Protein 2O0A (pdb70)

GO terms:
  GO:0008017 microtubule binding (F, IDA)
  GO:0005816 spindle pole body (C, IDA)
  GO:0005871 kinesin complex (C, IDA)
  GO:0007064 mitotic sister chromatid cohesion (P, IGI)
  GO:0036503 ERAD pathway (P, IMP)
  GO:0007017 microtubule-based process (P, IMP)
  GO:0007020 microtubule nucleation (P, IMP)
  GO:0007064 mitotic sister chromatid cohesion (P, IMP)
  GO:0007017 microtubule-based process (P, IPI)
  GO:0005515 protein binding (F, IPI)
  GO:0008093 cytoskeletal anchor activity (F, IDA)
  GO:0005634 nucleus (C, EXP)

Foldseek 3Di:
DDPVLVVLQVVLLVLVVVCVVVVFAAEEEEEACVQADPQWDDDQPQQWTARNPVRDIFGHSGYHYCVVAPLLNCCVRPNVSVVVVCQVVLFAEEEEEEAAAWDLVNVLSVQCQQAAQPHPLLVFFFKKKWKKWFAPDDDIPGQQDPGHKDWDDDPQDIDIRHDMWTGNHGCVRGDPCNSPGCTKMWMWMWTPGPPPNDTRIYIYIYNHRPNNVVCCCCCPPNDVDDPPRSVVSVSNLVRGRYHYYYYYNHHVCVVVSSVVSVCSRPVRD

Organism: Saccharomyces cerevisiae (strain ATCC 204508 / S288c) (NCBI:txid559292)

CATH classification: 3.40.850.20

InterPro domains:
  IPR031852 Spindle pole body-associated protein Vik1/Cik1, microtubule binding domain [PF16796] (355-494)

B-factor: mean 22.53, std 7.66, range [10.14, 66.46]

Solvent-accessible surface area: 13376 Å² total

Secondary structure (P-SEA, 3-state):
ccaaaaaaaaaaaaaaaaaaaacccbbbbbccccccccccccccccbbbbcccccbbbbccbbbbcccccaaaaaacccaaaaaaaaaaccccbbbbbbccccaaaaaaaaaacccccccccccccccbbbbbbccccccccccccccbbbbbcccbbbbccccccccccccccccccccccbbbbbbbbbbbccccbbbbbbbbbbccaaaaaaaaaaccccccccaaaaaaaaaaccbbbbbbbbccccccaaaaaaaaaaaacccc

Sequence (269 aa):
ASTVEKELLRSRRLENSIIEQKGTMRCYAYVMEQNLPENLLFDYENGVITQGLSEHVYKFNRVIPHLKVSEDKFFTQEYSVYHDMCLNQKKNFNLISLSTTPHGSLRESLIKFLAEKDTIYQKQYVITLQFVFLSDDEFSQDMLLDYSIKLKFEKHSISLDSKLVIIENGLEDLPLNFSCDSGMGIIKVQFFPRDSPVPVDFYFIELNNLKSIEQFDKSIFKKSCETPIALVLKKLISDTKSFFLLNLNDSKNVNKLLTISEEVQTQLC

Radius of gyration: 18.08 Å; Cα contacts (8 Å, |Δi|>4): 499; chains: 1; bounding box: 41×44×48 Å

Nearest PDB structures (foldseek):
  2o0a-assembly1_A  TM=1.004E+00  e=8.625E-63  Saccharomyces cerevisiae
  4etp-assembly1_B  TM=9.780E-01  e=1.725E-47  Saccharomyces cerevisiae S288C
  4gkp-assembly2_B  TM=8.643E-01  e=4.783E-23  Nakaseomyces glabratus CBS 138
  4gkp-assembly1_A  TM=8.994E-01  e=3.139E-20  Nakaseomyces glabratus CBS 138
  4gkq-assembly2_B  TM=9.132E-01  e=7.448E-18  Nakaseomyces glabratus CBS 138

Structure (mmCIF, N/CA/C/O backbone):
data_2O0A
#
_entry.id   2O0A
#
_cell.length_a   46.524
_cell.length_b   70.129
_cell.length_c   79.861
_cell.angle_alpha   90.000
_cell.angle_beta   90.000
_cell.angle_gamma   90.000
#
_symmetry.space_group_name_H-M   'P 21 21 21'
#
loop_
_entity.id
_entity.type
_entity.pdbx_description
1 polymer 'S.cerevisiae chromosome XVI reading frame ORF YPL253c'
2 non-polymer 1,2-ETHANEDIOL
3 water water
#
loop_
_atom_site.group_PDB
_atom_site.id
_atom_site.type_symbol
_atom_site.label_atom_id
_atom_site.label_alt_id
_atom_site.label_comp_id
_atom_site.label_asym_id
_atom_site.label_entity_id
_atom_site.label_seq_id
_atom_site.pdbx_PDB_ins_code
_atom_site.Cartn_x
_atom_site.Cartn_y
_atom_site.Cartn_z
_atom_site.occupancy
_atom_site.B_iso_or_equiv
_atom_site.auth_seq_id
_atom_site.auth_comp_id
_atom_site.auth_asym_id
_atom_site.auth_atom_id
_atom_site.pdbx_PDB_model_num
ATOM 1 N N . ALA A 1 2 ? 42.586 10.477 5.954 1.00 25.16 351 ALA A N 1
ATOM 2 C CA . ALA A 1 2 ? 43.531 9.401 5.539 1.00 24.73 351 ALA A CA 1
ATOM 3 C C . ALA A 1 2 ? 43.283 8.947 4.101 1.00 24.32 351 ALA A C 1
ATOM 4 O O . ALA A 1 2 ? 42.154 8.987 3.607 1.00 24.37 351 ALA A O 1
ATOM 6 N N . SER A 1 3 ? 44.358 8.501 3.455 1.00 23.98 352 SER A N 1
ATOM 7 C CA . SER A 1 3 ? 44.299 7.984 2.099 1.00 23.38 352 SER A CA 1
ATOM 8 C C . SER A 1 3 ? 43.450 6.721 2.072 1.00 23.06 352 SER A C 1
ATOM 9 O O . SER A 1 3 ? 43.226 6.085 3.111 1.00 22.68 352 SER A O 1
ATOM 12 N N . THR A 1 4 ? 42.974 6.361 0.884 1.00 23.12 353 THR A N 1
ATOM 13 C CA . THR A 1 4 ? 42.170 5.163 0.706 1.00 23.35 353 THR A CA 1
ATOM 14 C C . THR A 1 4 ? 42.906 3.930 1.240 1.00 22.48 353 THR A C 1
ATOM 15 O O . THR A 1 4 ? 42.336 3.133 1.977 1.00 22.45 353 THR A O 1
ATOM 19 N N . VAL A 1 5 ? 44.173 3.788 0.865 1.00 21.97 354 VAL A N 1
ATOM 20 C CA . VAL A 1 5 ? 44.963 2.635 1.288 1.00 21.35 354 VAL A CA 1
ATOM 21 C C . VAL A 1 5 ? 45.132 2.565 2.810 1.00 21.29 354 VAL A C 1
ATOM 22 O O . VAL A 1 5 ? 45.020 1.480 3.391 1.00 20.94 354 VAL A O 1
ATOM 26 N N . GLU A 1 6 ? 45.370 3.717 3.443 1.00 21.64 355 GLU A N 1
ATOM 27 C CA . GLU A 1 6 ? 45.555 3.784 4.900 1.00 21.84 355 GLU A CA 1
ATOM 28 C C . GLU A 1 6 ? 44.263 3.454 5.631 1.00 22.64 355 GLU A C 1
ATOM 29 O O . GLU A 1 6 ? 44.304 2.771 6.651 1.00 22.20 355 GLU A O 1
ATOM 35 N N . LYS A 1 7 ? 43.129 3.919 5.097 1.00 23.41 356 LYS A N 1
ATOM 36 C CA . LYS A 1 7 ? 41.815 3.558 5.643 1.00 24.08 356 LYS A CA 1
ATOM 37 C C . LYS A 1 7 ? 41.589 2.058 5.552 1.00 23.70 356 LYS A C 1
ATOM 38 O O . LYS A 1 7 ? 41.151 1.424 6.524 1.00 23.65 356 LYS A O 1
ATOM 44 N N . GLU A 1 8 ? 41.903 1.488 4.389 1.00 22.83 357 GLU A N 1
ATOM 45 C CA . GLU A 1 8 ? 41.671 0.070 4.147 1.00 22.66 357 GLU A CA 1
ATOM 46 C C . GLU A 1 8 ? 42.595 -0.764 5.032 1.00 21.70 357 GLU A C 1
ATOM 47 O O . GLU A 1 8 ? 42.175 -1.795 5.565 1.00 22.04 357 GLU A O 1
ATOM 53 N N . LEU A 1 9 ? 43.826 -0.293 5.214 1.00 21.31 358 LEU A N 1
ATOM 54 C CA . LEU A 1 9 ? 44.812 -0.997 6.058 1.00 21.61 358 LEU A CA 1
ATOM 55 C C . LEU A 1 9 ? 44.322 -1.097 7.496 1.00 21.53 358 LEU A C 1
ATOM 56 O O . LEU A 1 9 ? 44.309 -2.189 8.083 1.00 21.93 358 LEU A O 1
ATOM 61 N N . LEU A 1 10 ? 43.888 0.038 8.042 1.00 21.53 359 LEU A N 1
ATOM 62 C CA . LEU A 1 10 ? 43.437 0.106 9.445 1.00 21.85 359 LEU A CA 1
ATOM 63 C C . LEU A 1 10 ? 42.237 -0.811 9.674 1.00 21.77 359 LEU A C 1
ATOM 64 O O . LEU A 1 10 ? 42.197 -1.576 10.649 1.00 21.67 359 LEU A O 1
ATOM 69 N N . ARG A 1 11 ? 41.277 -0.744 8.761 1.00 21.82 360 ARG A N 1
ATOM 70 C CA . ARG A 1 11 ? 40.091 -1.587 8.836 1.00 22.17 360 ARG A CA 1
ATOM 71 C C . ARG A 1 11 ? 40.467 -3.065 8.794 1.00 21.74 360 ARG A C 1
ATOM 72 O O . ARG A 1 11 ? 39.974 -3.862 9.612 1.00 22.27 360 ARG A O 1
ATOM 80 N N . SER A 1 12 ? 41.369 -3.407 7.868 1.00 20.73 361 SER A N 1
ATOM 81 C CA . SER A 1 12 ? 41.832 -4.780 7.704 1.00 20.09 361 SER A CA 1
ATOM 82 C C . SER A 1 12 ? 42.551 -5.291 8.945 1.00 19.11 361 SER A C 1
ATOM 83 O O . SER A 1 12 ? 42.283 -6.400 9.398 1.00 19.26 361 SER A O 1
ATOM 86 N N . ARG A 1 13 ? 43.449 -4.493 9.515 1.00 17.72 362 ARG A N 1
ATOM 87 C CA . ARG A 1 13 ? 44.193 -4.985 10.681 1.00 17.37 362 ARG A CA 1
ATOM 88 C C . ARG A 1 13 ? 43.300 -5.214 11.905 1.00 17.26 362 ARG A C 1
ATOM 89 O O . ARG A 1 13 ? 43.553 -6.117 12.710 1.00 16.91 362 ARG A O 1
ATOM 97 N N . ARG A 1 14 ? 42.253 -4.391 12.042 1.00 17.76 363 ARG A N 1
ATOM 98 C CA . ARG A 1 14 ? 41.263 -4.599 13.094 1.00 18.33 363 ARG A CA 1
ATOM 99 C C . ARG A 1 14 ? 40.503 -5.905 12.879 1.00 18.58 363 ARG A C 1
ATOM 100 O O . ARG A 1 14 ? 40.315 -6.680 13.823 1.00 18.48 363 ARG A O 1
ATOM 108 N N . LEU A 1 15 ? 40.086 -6.162 11.639 1.00 18.90 364 LEU A N 1
ATOM 109 C CA . LEU A 1 15 ? 39.370 -7.404 11.318 1.00 19.94 364 LEU A CA 1
ATOM 110 C C . LEU A 1 15 ? 40.269 -8.637 11.473 1.00 19.65 364 LEU A C 1
ATOM 111 O O . LEU A 1 15 ? 39.836 -9.680 11.980 1.00 19.87 364 LEU A O 1
ATOM 116 N N . GLU A 1 16 ? 41.533 -8.511 11.069 1.00 19.22 365 GLU A N 1
ATOM 117 C CA . GLU A 1 16 ? 42.474 -9.623 11.186 1.00 18.60 365 GLU A CA 1
ATOM 118 C C . GLU A 1 16 ? 42.672 -10.005 12.631 1.00 18.63 365 GLU A C 1
ATOM 119 O O . GLU A 1 16 ? 42.694 -11.186 12.980 1.00 19.23 365 GLU A O 1
ATOM 125 N N . ASN A 1 17 ? 42.837 -8.997 13.481 1.00 18.09 366 ASN A N 1
ATOM 126 C CA . ASN A 1 17 ? 43.029 -9.250 14.905 1.00 18.01 366 ASN A CA 1
ATOM 127 C C . ASN A 1 17 ? 41.818 -9.939 15.535 1.00 18.33 366 ASN A C 1
ATOM 128 O O . ASN A 1 17 ? 41.972 -10.807 16.394 1.00 18.17 366 ASN A O 1
ATOM 133 N N . SER A 1 18 ? 40.622 -9.558 15.089 1.00 18.76 367 SER A N 1
ATOM 134 C CA . SER A 1 18 ? 39.398 -10.157 15.610 1.00 19.60 367 SER A CA 1
ATOM 135 C C . SER A 1 18 ? 39.316 -11.631 15.218 1.00 19.35 367 SER A C 1
ATOM 136 O O . SER A 1 18 ? 38.942 -12.464 16.034 1.00 19.78 367 SER A O 1
ATOM 140 N N . ILE A 1 19 ? 39.699 -11.947 13.983 1.00 19.75 368 ILE A N 1
ATOM 141 C CA . ILE A 1 19 ? 39.674 -13.332 13.496 1.00 19.74 368 ILE A CA 1
ATOM 142 C C . ILE A 1 19 ? 40.654 -14.176 14.305 1.00 19.54 368 ILE A C 1
ATOM 143 O O . ILE A 1 19 ? 40.347 -15.283 14.706 1.00 19.86 368 ILE A O 1
ATOM 148 N N . ILE A 1 20 ? 41.829 -13.614 14.573 1.00 18.93 369 ILE A N 1
ATOM 149 C CA . ILE A 1 20 ? 42.847 -14.312 15.335 1.00 18.83 369 ILE A CA 1
ATOM 150 C C . ILE A 1 20 ? 42.312 -14.645 16.730 1.00 18.83 369 ILE A C 1
ATOM 151 O O . ILE A 1 20 ? 42.532 -15.746 17.254 1.00 19.76 369 ILE A O 1
ATOM 156 N N . GLU A 1 21 ? 41.632 -13.681 17.339 1.00 19.21 370 GLU A N 1
ATOM 157 C CA . GLU A 1 21 ? 41.035 -13.878 18.652 1.00 20.25 370 GLU A CA 1
ATOM 158 C C . GLU A 1 21 ? 39.997 -14.990 18.605 1.00 20.96 370 GLU A C 1
ATOM 159 O O . GLU A 1 21 ? 40.009 -15.896 19.449 1.00 21.33 370 GLU A O 1
ATOM 165 N N . GLN A 1 22 ? 39.133 -14.931 17.596 1.00 21.87 371 GLN A N 1
ATOM 166 C CA . GLN A 1 22 ? 38.049 -15.916 17.437 1.00 23.29 371 GLN A CA 1
ATOM 167 C C . GLN A 1 22 ? 38.566 -17.344 17.239 1.00 23.64 371 GLN A C 1
ATOM 168 O O . GLN A 1 22 ? 37.957 -18.308 17.735 1.00 24.45 371 GLN A O 1
ATOM 177 N N . LYS A 1 23 ? 39.677 -17.479 16.518 1.00 23.78 372 LYS A N 1
ATOM 178 C CA . LYS A 1 23 ? 40.237 -18.791 16.159 1.00 23.96 372 LYS A CA 1
ATOM 179 C C . LYS A 1 23 ? 41.297 -19.310 17.148 1.00 24.20 372 LYS A C 1
ATOM 180 O O . LYS A 1 23 ? 41.845 -20.408 16.952 1.00 24.12 372 LYS A O 1
ATOM 186 N N . GLY A 1 24 ? 41.569 -18.526 18.198 1.00 23.79 373 GLY A N 1
ATOM 187 C CA . GLY A 1 24 ? 42.530 -18.889 19.250 1.00 23.62 373 GLY A CA 1
ATOM 188 C C . GLY A 1 24 ? 43.909 -19.173 18.683 1.00 23.44 373 GLY A C 1
ATOM 189 O O . GLY A 1 24 ? 44.665 -19.988 19.228 1.00 23.97 373 GLY A O 1
ATOM 190 N N . THR A 1 25 ? 44.229 -18.470 17.597 1.00 23.52 374 THR A N 1
ATOM 191 C CA . THR A 1 25 ? 45.449 -18.675 16.830 1.00 23.69 374 THR A CA 1
ATOM 192 C C . THR A 1 25 ? 46.647 -18.051 17.546 1.00 22.29 374 THR A C 1
ATOM 193 O O . THR A 1 25 ? 46.526 -16.974 18.134 1.00 22.49 374 THR A O 1
ATOM 197 N N . MET A 1 26 ? 47.786 -18.734 17.486 1.00 20.87 375 MET A N 1
ATOM 198 C CA . MET A 1 26 ? 49.033 -18.187 18.019 1.00 19.66 375 MET A CA 1
ATOM 199 C C . MET A 1 26 ? 49.628 -17.238 16.978 1.00 19.10 375 MET A C 1
ATOM 200 O O . MET A 1 26 ? 49.927 -17.647 15.848 1.00 20.12 375 MET A O 1
ATOM 205 N N . ARG A 1 27 ? 49.791 -15.969 17.360 1.00 17.50 376 ARG A N 1
ATOM 206 C CA . ARG A 1 27 ? 50.254 -14.939 16.432 1.00 16.70 376 ARG A CA 1
ATOM 207 C C . ARG A 1 27 ? 51.696 -15.175 16.013 1.00 16.07 376 ARG A C 1
ATOM 208 O O . ARG A 1 27 ? 52.587 -15.336 16.853 1.00 16.28 376 ARG A O 1
ATOM 216 N N . CYS A 1 28 ? 51.909 -15.211 14.696 1.00 15.53 377 CYS A N 1
ATOM 217 C CA . CYS A 1 28 ? 53.241 -15.389 14.113 1.00 15.82 377 CYS A CA 1
ATOM 218 C C . CYS A 1 28 ? 53.307 -14.613 12.805 1.00 14.93 377 CYS A C 1
ATOM 219 O O . CYS A 1 28 ? 52.575 -14.888 11.846 1.00 15.68 377 CYS A O 1
ATOM 222 N N . TYR A 1 29 ? 54.156 -13.590 12.800 1.00 14.68 378 TYR A N 1
ATOM 223 C CA . TYR A 1 29 ? 54.272 -12.672 11.687 1.00 13.65 378 TYR A CA 1
ATOM 224 C C . TYR A 1 29 ? 55.664 -12.736 11.119 1.00 14.49 378 TYR A C 1
ATOM 225 O O . TYR A 1 29 ? 56.611 -12.878 11.876 1.00 14.11 378 TYR A O 1
ATOM 234 N N . ALA A 1 30 ? 55.787 -12.643 9.794 1.00 13.56 379 ALA A N 1
ATOM 235 C CA . ALA A 1 30 ? 57.102 -12.583 9.154 1.00 13.09 379 ALA A CA 1
ATOM 236 C C . ALA A 1 30 ? 57.361 -11.163 8.694 1.00 12.94 379 ALA A C 1
ATOM 237 O O . ALA A 1 30 ? 56.524 -10.566 8.012 1.00 15.09 379 ALA A O 1
ATOM 239 N N . TYR A 1 31 ? 58.509 -10.613 9.070 1.00 13.44 380 TYR A N 1
ATOM 240 C CA . TYR A 1 31 ? 58.896 -9.269 8.682 1.00 13.75 380 TYR A CA 1
ATOM 241 C C . TYR A 1 31 ? 60.135 -9.463 7.816 1.00 14.09 380 TYR A C 1
ATOM 242 O O . TYR A 1 31 ? 61.194 -9.838 8.316 1.00 14.14 380 TYR A O 1
ATOM 251 N N . VAL A 1 32 ? 60.000 -9.223 6.518 1.00 14.55 381 VAL A N 1
ATOM 252 C CA . VAL A 1 32 ? 60.958 -9.798 5.566 1.00 15.48 381 VAL A CA 1
ATOM 253 C C . VAL A 1 32 ? 61.694 -8.750 4.749 1.00 16.09 381 VAL A C 1
ATOM 254 O O . VAL A 1 32 ? 61.099 -7.738 4.360 1.00 17.23 381 VAL A O 1
ATOM 258 N N . MET A 1 33 ? 62.982 -8.993 4.494 1.00 16.56 382 MET A N 1
ATOM 259 C CA . MET A 1 33 ? 63.762 -8.173 3.569 1.00 17.75 382 MET A CA 1
ATOM 260 C C . MET A 1 33 ? 63.957 -8.961 2.267 1.00 17.76 382 MET A C 1
ATOM 261 O O . MET A 1 33 ? 64.971 -9.642 2.105 1.00 18.38 382 MET A O 1
ATOM 266 N N . GLU A 1 34 ? 62.949 -8.891 1.386 1.00 18.47 383 GLU A N 1
ATOM 267 C CA . GLU A 1 34 ? 62.869 -9.730 0.190 1.00 19.10 383 GLU A CA 1
ATOM 268 C C . GLU A 1 34 ? 64.140 -9.617 -0.659 1.00 19.50 383 GLU A C 1
ATOM 269 O O . GLU A 1 34 ? 64.623 -10.614 -1.206 1.00 20.05 383 GLU A O 1
ATOM 275 N N . GLN A 1 35 ? 64.685 -8.412 -0.751 1.00 20.07 384 GLN A N 1
ATOM 276 C CA . GLN A 1 35 ? 65.837 -8.167 -1.618 1.00 20.67 384 GLN A CA 1
ATOM 277 C C . GLN A 1 35 ? 67.098 -8.881 -1.128 1.00 21.27 384 GLN A C 1
ATOM 278 O O . GLN A 1 35 ? 68.038 -9.100 -1.903 1.00 21.02 384 GLN A O 1
ATOM 284 N N . ASN A 1 36 ? 67.116 -9.254 0.153 1.00 20.59 385 ASN A N 1
ATOM 285 C CA . ASN A 1 36 ? 68.252 -9.988 0.729 1.00 21.58 385 ASN A CA 1
ATOM 286 C C . ASN A 1 36 ? 67.967 -11.461 1.003 1.00 21.23 385 ASN A C 1
ATOM 287 O O . ASN A 1 36 ? 68.747 -12.145 1.676 1.00 22.68 385 ASN A O 1
ATOM 292 N N . LEU A 1 37 ? 66.858 -11.942 0.459 1.00 20.11 386 LEU A N 1
ATOM 293 C CA . LEU A 1 37 ? 66.457 -13.329 0.599 1.00 19.72 386 LEU A CA 1
ATOM 294 C C . LEU A 1 37 ? 66.572 -14.034 -0.755 1.00 20.73 386 LEU A C 1
ATOM 295 O O . LEU A 1 37 ? 66.695 -13.369 -1.791 1.00 20.27 386 LEU A O 1
ATOM 300 N N . PRO A 1 38 ? 66.582 -15.374 -0.755 1.00 20.84 387 PRO A N 1
ATOM 301 C CA . PRO A 1 38 ? 66.743 -16.088 -2.027 1.00 21.56 387 PRO A CA 1
ATOM 302 C C . PRO A 1 38 ? 65.671 -15.760 -3.063 1.00 22.12 387 PRO A C 1
ATOM 303 O O . PRO A 1 38 ? 64.506 -15.553 -2.722 1.00 21.83 387 PRO A O 1
ATOM 307 N N . GLU A 1 39 ? 66.086 -15.704 -4.329 1.00 22.98 388 GLU A N 1
ATOM 308 C CA . GLU A 1 39 ? 65.161 -15.351 -5.415 1.00 24.42 388 GLU A CA 1
ATOM 309 C C . GLU A 1 39 ? 64.074 -16.405 -5.635 1.00 25.06 388 GLU A C 1
ATOM 310 O O . GLU A 1 39 ? 63.001 -16.087 -6.158 1.00 25.79 388 GLU A O 1
ATOM 316 N N . ASN A 1 40 ? 64.340 -17.641 -5.219 1.00 25.72 389 ASN A N 1
ATOM 317 C CA . ASN A 1 40 ? 63.385 -18.736 -5.375 1.00 26.22 389 ASN A CA 1
ATOM 318 C C . ASN A 1 40 ? 62.371 -18.828 -4.236 1.00 26.20 389 ASN A C 1
ATOM 319 O O . ASN A 1 40 ? 61.474 -19.676 -4.267 1.00 26.84 389 ASN A O 1
ATOM 324 N N . LEU A 1 41 ? 62.529 -17.981 -3.218 1.00 25.68 390 LEU A N 1
ATOM 325 C CA . LEU A 1 41 ? 61.488 -17.829 -2.206 1.00 25.55 390 LEU A CA 1
ATOM 326 C C . LEU A 1 41 ? 60.371 -16.981 -2.797 1.00 25.22 390 LEU A C 1
ATOM 327 O O . LEU A 1 41 ? 60.636 -15.930 -3.386 1.00 26.21 390 LEU A O 1
ATOM 332 N N . LEU A 1 42 ? 59.136 -17.458 -2.673 1.00 24.20 391 LEU A N 1
ATOM 333 C CA . LEU A 1 42 ? 57.977 -16.752 -3.202 1.00 24.30 391 LEU A CA 1
ATOM 334 C C . LEU A 1 42 ? 57.203 -16.117 -2.066 1.00 23.28 391 LEU A C 1
ATOM 335 O O . LEU A 1 42 ? 56.947 -16.763 -1.048 1.00 23.40 391 LEU A O 1
ATOM 340 N N . PHE A 1 43 ? 56.855 -14.846 -2.233 1.00 22.66 392 PHE A N 1
ATOM 341 C CA . PHE A 1 43 ? 56.140 -14.105 -1.195 1.00 21.95 392 PHE A CA 1
ATOM 342 C C . PHE A 1 43 ? 54.757 -13.718 -1.643 1.00 21.86 392 PHE A C 1
ATOM 343 O O . PHE A 1 43 ? 54.596 -13.039 -2.656 1.00 22.34 392 PHE A O 1
ATOM 351 N N . ASP A 1 44 ? 53.770 -14.151 -0.870 1.00 20.81 393 ASP A N 1
ATOM 352 C CA . ASP A 1 44 ? 52.387 -13.745 -1.066 1.00 20.80 393 ASP A CA 1
ATOM 353 C C . ASP A 1 44 ? 51.992 -12.796 0.076 1.00 20.21 393 ASP A C 1
ATOM 354 O O . ASP A 1 44 ? 51.581 -13.231 1.153 1.00 19.89 393 ASP A O 1
ATOM 359 N N . TYR A 1 45 ? 52.100 -11.498 -0.192 1.00 19.89 394 TYR A N 1
ATOM 360 C CA . TYR A 1 45 ? 51.872 -10.479 0.834 1.00 20.30 394 TYR A CA 1
ATOM 361 C C . TYR A 1 45 ? 50.382 -10.274 1.129 1.00 20.64 394 TYR A C 1
ATOM 362 O O . TYR A 1 45 ? 50.020 -9.734 2.174 1.00 20.49 394 TYR A O 1
ATOM 371 N N . GLU A 1 46 ? 49.515 -10.693 0.205 1.00 21.56 395 GLU A N 1
ATOM 372 C CA . GLU A 1 46 ? 48.068 -10.608 0.431 1.00 21.89 395 GLU A CA 1
ATOM 373 C C . GLU A 1 46 ? 47.559 -11.725 1.340 1.00 21.80 395 GLU A C 1
ATOM 374 O O . GLU A 1 46 ? 46.701 -11.497 2.196 1.00 21.58 395 GLU A O 1
ATOM 380 N N . ASN A 1 47 ? 48.098 -12.931 1.169 1.00 21.24 396 ASN A N 1
ATOM 381 C CA . ASN A 1 47 ? 47.570 -14.098 1.875 1.00 21.13 396 ASN A CA 1
ATOM 382 C C . ASN A 1 47 ? 48.491 -14.611 2.972 1.00 20.77 396 ASN A C 1
ATOM 383 O O . ASN A 1 47 ? 48.161 -15.573 3.668 1.00 20.58 396 ASN A O 1
ATOM 388 N N . GLY A 1 48 ? 49.652 -13.961 3.108 1.00 20.39 397 GLY A N 1
ATOM 389 C CA . GLY A 1 48 ? 50.582 -14.244 4.197 1.00 20.33 397 GLY A CA 1
ATOM 390 C C . GLY A 1 48 ? 51.288 -15.570 4.018 1.00 19.99 397 GLY A C 1
ATOM 391 O O . GLY A 1 48 ? 51.348 -16.379 4.932 1.00 20.54 397 GLY A O 1
ATOM 392 N N . VAL A 1 49 ? 51.819 -15.790 2.827 1.00 20.15 398 VAL A N 1
ATOM 393 C CA . VAL A 1 49 ? 52.444 -17.069 2.513 1.00 20.43 398 VAL A CA 1
ATOM 394 C C . VAL A 1 49 ? 53.872 -16.850 2.017 1.00 20.43 398 VAL A C 1
ATOM 395 O O . VAL A 1 49 ? 54.112 -15.963 1.217 1.00 20.90 398 VAL A O 1
ATOM 399 N N . ILE A 1 50 ? 54.811 -17.656 2.511 1.00 20.98 399 ILE A N 1
ATOM 400 C CA . ILE A 1 50 ? 56.146 -17.756 1.925 1.00 21.35 399 ILE A CA 1
ATOM 401 C C . ILE A 1 50 ? 56.315 -19.205 1.473 1.00 21.88 399 ILE A C 1
ATOM 402 O O . ILE A 1 50 ? 56.163 -20.135 2.272 1.00 21.77 399 ILE A O 1
ATOM 407 N N . THR A 1 51 ? 56.603 -19.376 0.189 1.00 22.94 400 THR A N 1
ATOM 408 C CA . THR A 1 51 ? 56.758 -20.700 -0.403 1.00 23.92 400 THR A CA 1
ATOM 409 C C . THR A 1 51 ? 58.187 -20.916 -0.880 1.00 24.32 400 THR A C 1
ATOM 410 O O . THR A 1 51 ? 58.738 -20.071 -1.582 1.00 23.60 400 THR A O 1
ATOM 414 N N . GLN A 1 52 ? 58.778 -22.046 -0.486 1.00 25.78 401 GLN A N 1
ATOM 415 C CA . GLN A 1 52 ? 60.098 -22.441 -0.982 1.00 27.13 401 GLN A CA 1
ATOM 416 C C . GLN A 1 52 ? 59.941 -22.973 -2.405 1.00 27.67 401 GLN A C 1
ATOM 417 O O . GLN A 1 52 ? 59.226 -23.943 -2.633 1.00 28.29 401 GLN A O 1
ATOM 423 N N . GLY A 1 53 ? 60.597 -22.316 -3.359 1.00 28.59 402 GLY A N 1
ATOM 424 C CA . GLY A 1 53 ? 60.367 -22.564 -4.789 1.00 29.31 402 GLY A CA 1
ATOM 425 C C . GLY A 1 53 ? 60.759 -23.923 -5.341 1.00 29.72 402 GLY A C 1
ATOM 426 O O . GLY A 1 53 ? 60.207 -24.358 -6.358 0.70 29.78 402 GLY A O 1
ATOM 427 N N . LEU A 1 54 ? 61.708 -24.590 -4.688 1.00 30.02 403 LEU A N 1
ATOM 428 C CA . LEU A 1 54 ? 62.187 -25.888 -5.165 1.00 30.30 403 LEU A CA 1
ATOM 429 C C . LEU A 1 54 ? 61.611 -27.056 -4.364 1.00 30.65 403 LEU A C 1
ATOM 430 O O . LEU A 1 54 ? 61.235 -28.076 -4.941 0.70 30.70 403 LEU A O 1
ATOM 435 N N . SER A 1 55 ? 61.535 -26.904 -3.043 1.00 30.74 404 SER A N 1
ATOM 436 C CA . SER A 1 55 ? 60.896 -27.912 -2.191 1.00 30.89 404 SER A CA 1
ATOM 437 C C . SER A 1 55 ? 59.372 -27.848 -2.325 1.00 30.67 404 SER A C 1
ATOM 438 O O . SER A 1 55 ? 58.663 -28.815 -2.025 0.70 30.99 404 SER A O 1
ATOM 441 N N . GLU A 1 56 ? 58.880 -26.696 -2.777 1.00 30.61 405 GLU A N 1
ATOM 442 C CA . GLU A 1 56 ? 57.447 -26.406 -2.872 1.00 30.04 405 GLU A CA 1
ATOM 443 C C . GLU A 1 56 ? 56.739 -26.348 -1.501 1.00 29.85 405 GLU A C 1
ATOM 444 O O . GLU A 1 56 ? 55.506 -26.416 -1.430 1.00 30.37 405 GLU A O 1
ATOM 450 N N . HIS A 1 57 ? 57.510 -26.201 -0.418 1.00 28.75 406 HIS A N 1
ATOM 451 C CA . HIS A 1 57 ? 56.926 -26.148 0.930 1.00 27.94 406 HIS A CA 1
ATOM 452 C C . HIS A 1 57 ? 56.274 -24.796 1.213 1.00 26.57 406 HIS A C 1
ATOM 453 O O . HIS A 1 57 ? 56.887 -23.752 0.991 1.00 26.62 406 HIS A O 1
ATOM 460 N N . VAL A 1 58 ? 55.044 -24.843 1.720 1.00 25.27 407 VAL A N 1
ATOM 461 C CA . VAL A 1 58 ? 54.252 -23.651 2.050 1.00 24.69 407 VAL A CA 1
ATOM 462 C C . VAL A 1 58 ? 54.340 -23.288 3.537 1.00 24.00 407 VAL A C 1
ATOM 463 O O . VAL A 1 58 ? 54.018 -24.110 4.414 1.00 23.90 407 VAL A O 1
ATOM 467 N N . TYR A 1 59 ? 54.777 -22.052 3.803 1.00 22.64 408 TYR A N 1
ATOM 468 C CA . TYR A 1 59 ? 54.840 -21.507 5.159 1.00 22.05 408 TYR A CA 1
ATOM 469 C C . TYR A 1 59 ? 53.899 -20.316 5.278 1.00 21.59 408 TYR A C 1
ATOM 470 O O . TYR A 1 59 ? 54.085 -19.309 4.615 1.00 22.27 408 TYR A O 1
ATOM 479 N N . LYS A 1 60 ? 52.889 -20.463 6.125 1.00 21.09 409 LYS A N 1
ATOM 480 C CA . LYS A 1 60 ? 51.898 -19.410 6.336 1.00 20.96 409 LYS A CA 1
ATOM 481 C C . LYS A 1 60 ? 52.181 -18.624 7.616 1.00 19.99 409 LYS A C 1
ATOM 482 O O . LYS A 1 60 ? 52.798 -19.140 8.560 1.00 20.72 409 LYS A O 1
ATOM 488 N N . PHE A 1 61 ? 51.711 -17.378 7.619 1.00 18.61 410 PHE A N 1
ATOM 489 C CA . PHE A 1 61 ? 51.871 -16.467 8.746 1.00 18.09 410 PHE A CA 1
ATOM 490 C C . PHE A 1 61 ? 50.588 -15.668 8.853 1.00 17.60 410 PHE A C 1
ATOM 491 O O . PHE A 1 61 ? 49.824 -15.566 7.885 1.00 18.60 410 PHE A O 1
ATOM 499 N N . ASN A 1 62 ? 50.341 -15.067 10.014 1.00 17.58 411 ASN A N 1
ATOM 500 C CA . ASN A 1 62 ? 49.186 -14.187 10.096 1.00 17.39 411 ASN A CA 1
ATOM 501 C C . ASN A 1 62 ? 49.290 -13.064 9.063 1.00 17.00 411 ASN A C 1
ATOM 502 O O . ASN A 1 62 ? 48.291 -12.678 8.433 1.00 18.09 411 ASN A O 1
ATOM 507 N N . ARG A 1 63 ? 50.503 -12.558 8.868 1.00 16.54 412 ARG A N 1
ATOM 508 C CA . ARG A 1 63 ? 50.792 -11.605 7.807 1.00 15.93 412 ARG A CA 1
ATOM 509 C C . ARG A 1 63 ? 52.288 -11.657 7.510 1.00 15.66 412 ARG A C 1
ATOM 510 O O . ARG A 1 63 ? 53.096 -11.881 8.418 1.00 14.85 412 ARG A O 1
ATOM 518 N N . VAL A 1 64 ? 52.630 -11.473 6.237 1.00 15.04 413 VAL A N 1
ATOM 519 C CA . VAL A 1 64 ? 54.005 -11.309 5.755 1.00 15.64 413 VAL A CA 1
ATOM 520 C C . VAL A 1 64 ? 54.178 -9.841 5.403 1.00 16.05 413 VAL A C 1
ATOM 521 O O . VAL A 1 64 ? 53.460 -9.277 4.570 1.00 15.53 413 VAL A O 1
ATOM 525 N N . ILE A 1 65 ? 55.116 -9.204 6.088 1.00 15.62 414 ILE A N 1
ATOM 526 C CA . ILE A 1 65 ? 55.270 -7.766 6.047 1.00 15.75 414 ILE A CA 1
ATOM 527 C C . ILE A 1 65 ? 56.571 -7.394 5.355 1.00 17.07 414 ILE A C 1
ATOM 528 O O . ILE A 1 65 ? 57.636 -7.768 5.824 1.00 15.25 414 ILE A O 1
ATOM 533 N N . PRO A 1 66 ? 56.495 -6.632 4.252 1.00 17.86 415 PRO A N 1
ATOM 534 C CA . PRO A 1 66 ? 57.720 -6.260 3.544 1.00 18.74 415 PRO A CA 1
ATOM 535 C C . PRO A 1 66 ? 58.422 -5.044 4.151 1.00 19.14 415 PRO A C 1
ATOM 536 O O . PRO A 1 66 ? 57.869 -3.941 4.157 1.00 19.68 415 PRO A O 1
ATOM 540 N N . HIS A 1 67 ? 59.641 -5.252 4.636 1.00 20.43 416 HIS A N 1
ATOM 541 C CA . HIS A 1 67 ? 60.438 -4.187 5.234 1.00 22.17 416 HIS A CA 1
ATOM 542 C C . HIS A 1 67 ? 60.768 -3.021 4.277 1.00 22.85 416 HIS A C 1
ATOM 543 O O . HIS A 1 67 ? 60.909 -1.889 4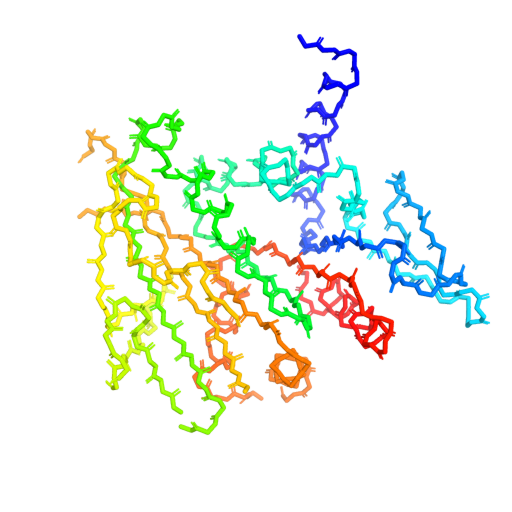.714 1.00 24.15 416 HIS A O 1
ATOM 550 N N . LEU A 1 68 ? 60.875 -3.279 2.974 1.00 24.27 417 LEU A N 1
ATOM 551 C CA . LEU A 1 68 ? 61.124 -2.170 2.049 1.00 24.43 417 LEU A CA 1
ATOM 552 C C . LEU A 1 68 ? 59.920 -1.242 1.951 1.00 23.99 417 LEU A C 1
ATOM 553 O O . LEU A 1 68 ? 60.055 -0.094 1.532 1.00 24.81 417 LEU A O 1
ATOM 558 N N . LYS A 1 69 ? 58.749 -1.741 2.355 1.00 23.42 418 LYS A N 1
ATOM 559 C CA . LYS A 1 69 ? 57.525 -0.945 2.369 1.00 22.74 418 LYS A CA 1
ATOM 560 C C . LYS A 1 69 ? 57.176 -0.433 3.774 1.00 21.31 418 LYS A C 1
ATOM 561 O O . LYS A 1 69 ? 56.604 0.645 3.919 1.00 21.70 418 LYS A O 1
ATOM 567 N N . VAL A 1 70 ? 57.514 -1.226 4.797 1.00 18.57 419 VAL A N 1
ATOM 568 C CA . VAL A 1 70 ? 57.118 -0.927 6.177 1.00 17.70 419 VAL A CA 1
ATOM 569 C C . VAL A 1 70 ? 58.368 -0.787 7.054 1.00 16.40 419 VAL A C 1
ATOM 570 O O . VAL A 1 70 ? 59.033 -1.775 7.369 1.00 16.61 419 VAL A O 1
ATOM 574 N N . SER A 1 71 ? 58.705 0.458 7.413 1.00 16.15 420 SER A N 1
ATOM 575 C CA . SER A 1 71 ? 59.821 0.756 8.320 1.00 16.03 420 SER A CA 1
ATOM 576 C C . SER A 1 71 ? 59.473 0.255 9.707 1.00 15.81 420 SER A C 1
ATOM 577 O O . SER A 1 71 ? 58.304 -0.016 9.973 1.00 15.98 420 SER A O 1
ATOM 580 N N . GLU A 1 72 ? 60.467 0.195 10.585 1.00 16.36 421 GLU A N 1
ATOM 581 C CA . GLU A 1 72 ? 60.203 -0.285 11.953 1.00 16.43 421 GLU A CA 1
ATOM 582 C C . GLU A 1 72 ? 59.194 0.580 12.706 1.00 15.44 421 GLU A C 1
ATOM 583 O O . GLU A 1 72 ? 58.318 0.060 13.371 1.00 15.24 421 GLU A O 1
ATOM 589 N N . ASP A 1 73 ? 59.254 1.896 12.526 1.00 15.17 422 ASP A N 1
ATOM 590 C CA . ASP A 1 73 ? 58.233 2.771 13.118 1.00 15.10 422 ASP A CA 1
ATOM 591 C C . ASP A 1 73 ? 56.821 2.455 12.602 1.00 14.77 422 ASP A C 1
ATOM 592 O O . ASP A 1 73 ? 55.850 2.450 13.382 1.00 15.15 422 ASP A O 1
ATOM 597 N N . LYS A 1 74 ? 56.689 2.229 11.289 1.00 15.11 423 LYS A N 1
ATOM 598 C CA . LYS A 1 74 ? 55.396 1.866 10.693 1.00 14.57 423 LYS A CA 1
ATOM 599 C C . LYS A 1 74 ? 54.938 0.466 11.109 1.00 14.33 423 LYS A C 1
ATOM 600 O O . LYS A 1 74 ? 53.737 0.209 11.285 1.00 13.61 423 LYS A O 1
ATOM 606 N N . PHE A 1 75 ? 55.897 -0.439 11.301 1.00 12.99 424 PHE A N 1
ATOM 607 C CA . PHE A 1 75 ? 55.546 -1.762 11.837 1.00 12.99 424 PHE A CA 1
ATOM 608 C C . PHE A 1 75 ? 54.740 -1.590 13.125 1.00 12.73 424 PHE A C 1
ATOM 609 O O . PHE A 1 75 ? 53.693 -2.194 13.297 1.00 12.35 424 PHE A O 1
ATOM 617 N N . PHE A 1 76 ? 55.236 -0.766 14.030 1.00 13.10 425 PHE A N 1
ATOM 618 C CA . PHE A 1 76 ? 54.541 -0.623 15.294 1.00 13.01 425 PHE A CA 1
ATOM 619 C C . PHE A 1 76 ? 53.202 0.082 15.170 1.00 13.87 425 PHE A C 1
ATOM 620 O O . PHE A 1 76 ? 52.207 -0.399 15.711 1.00 13.60 425 PHE A O 1
ATOM 628 N N . THR A 1 77 ? 53.160 1.188 14.434 1.00 14.44 426 THR A N 1
ATOM 629 C CA . THR A 1 77 ? 51.899 1.945 14.315 1.00 16.48 426 THR A CA 1
ATOM 630 C C . THR A 1 77 ? 50.824 1.250 13.471 1.00 16.94 426 THR A C 1
ATOM 631 O O . THR A 1 77 ? 49.627 1.361 13.763 1.00 18.17 426 THR A O 1
ATOM 635 N N . GLN A 1 78 ? 51.249 0.541 12.428 1.00 16.63 427 GLN A N 1
ATOM 636 C CA . GLN A 1 78 ? 50.334 -0.059 11.452 1.00 17.33 427 GLN A CA 1
ATOM 637 C C . GLN A 1 78 ? 50.055 -1.534 11.719 1.00 16.56 427 GLN A C 1
ATOM 638 O O . GLN A 1 78 ? 48.916 -1.995 11.616 1.00 17.19 427 GLN A O 1
ATOM 644 N N . GLU A 1 79 ? 51.102 -2.282 12.028 1.00 14.78 428 GLU A N 1
ATOM 645 C CA . GLU A 1 79 ? 50.986 -3.734 12.038 1.00 14.34 428 GLU A CA 1
ATOM 646 C C . GLU A 1 79 ? 50.802 -4.310 13.428 1.00 13.93 428 GLU A C 1
ATOM 647 O O . GLU A 1 79 ? 50.152 -5.343 13.579 1.00 14.81 428 GLU A O 1
ATOM 653 N N . TYR A 1 80 ? 51.371 -3.635 14.434 1.00 12.80 429 TYR A N 1
ATOM 654 C CA . TYR A 1 80 ? 51.397 -4.161 15.801 1.00 12.77 429 TYR A CA 1
ATOM 655 C C . TYR A 1 80 ? 50.374 -3.497 16.732 1.00 12.42 429 TYR A C 1
ATOM 656 O O . TYR A 1 80 ? 49.929 -4.123 17.703 1.00 13.56 429 TYR A O 1
ATOM 665 N N . SER A 1 81 ? 49.991 -2.267 16.417 1.00 13.15 430 SER A N 1
ATOM 666 C CA . SER A 1 81 ? 49.219 -1.449 17.361 1.00 13.84 430 SER A CA 1
ATOM 667 C C . SER A 1 81 ? 47.835 -2.003 17.718 1.00 13.96 430 SER A C 1
ATOM 668 O O . SER A 1 81 ? 47.373 -1.816 18.838 1.00 14.52 430 SER A O 1
ATOM 671 N N . VAL A 1 82 ? 47.162 -2.683 16.794 1.00 13.98 431 VAL A N 1
ATOM 672 C CA . VAL A 1 82 ? 45.854 -3.263 17.129 1.00 14.19 431 VAL A CA 1
ATOM 673 C C . VAL A 1 82 ? 45.955 -4.325 18.246 1.00 14.22 431 VAL A C 1
ATOM 674 O O . VAL A 1 82 ? 45.178 -4.318 19.215 1.00 14.25 431 VAL A O 1
ATOM 678 N N . TYR A 1 83 ? 46.930 -5.223 18.119 1.00 12.88 432 TYR A N 1
ATOM 679 C CA . TYR A 1 83 ? 47.221 -6.200 19.163 1.00 12.71 432 TYR A CA 1
ATOM 680 C C . TYR A 1 83 ? 47.600 -5.516 20.486 1.00 11.97 432 TYR A C 1
ATOM 681 O O . TYR A 1 83 ? 47.079 -5.855 21.556 1.00 13.62 432 TYR A O 1
ATOM 690 N N . HIS A 1 84 ? 48.534 -4.569 20.408 1.00 12.31 433 HIS A N 1
ATOM 691 C CA . HIS A 1 84 ? 48.992 -3.850 21.582 1.00 12.21 433 HIS A CA 1
ATOM 692 C C . HIS A 1 84 ? 47.841 -3.157 22.299 1.00 12.80 433 HIS A C 1
ATOM 693 O O . HIS A 1 84 ? 47.690 -3.310 23.507 1.00 13.90 433 HIS A O 1
ATOM 700 N N . ASP A 1 85 ? 47.027 -2.438 21.539 1.00 14.06 434 ASP A N 1
ATOM 701 C CA . ASP A 1 85 ? 45.909 -1.690 22.112 1.00 14.21 434 ASP A CA 1
ATOM 702 C C . ASP A 1 85 ? 44.913 -2.637 22.760 1.00 15.05 434 ASP A C 1
ATOM 703 O O . ASP A 1 85 ? 44.423 -2.365 23.855 1.00 16.01 434 ASP A O 1
ATOM 708 N N . MET A 1 86 ? 44.659 -3.772 22.111 1.00 15.13 435 MET A N 1
ATOM 709 C CA . MET A 1 86 ? 43.733 -4.760 22.652 1.00 15.71 435 MET A CA 1
ATOM 710 C C . MET A 1 86 ? 44.224 -5.287 23.992 1.00 15.62 435 MET A C 1
ATOM 711 O O . MET A 1 86 ? 43.468 -5.324 24.967 1.00 15.87 435 MET A O 1
ATOM 716 N N . CYS A 1 87 ? 45.494 -5.683 24.057 1.00 14.74 436 CYS A N 1
ATOM 717 C CA . CYS A 1 87 ? 46.035 -6.237 25.308 1.00 15.13 436 CYS A CA 1
ATOM 718 C C . CYS A 1 87 ? 45.961 -5.219 26.437 1.00 15.85 436 CYS A C 1
ATOM 719 O O . CYS A 1 87 ? 45.552 -5.560 27.551 1.00 16.65 436 CYS A O 1
ATOM 722 N N . LEU A 1 88 ? 46.302 -3.960 26.151 1.00 16.15 437 LEU A N 1
ATOM 723 C CA . LEU A 1 88 ? 46.169 -2.910 27.174 1.00 17.71 437 LEU A CA 1
ATOM 724 C C . LEU A 1 88 ? 44.712 -2.702 27.586 1.00 18.69 437 LEU A C 1
ATOM 725 O O . LEU A 1 88 ? 44.409 -2.644 28.792 1.00 19.83 437 LEU A O 1
ATOM 730 N N . ASN A 1 89 ? 43.821 -2.584 26.599 1.00 19.50 438 ASN A N 1
ATOM 731 C CA . ASN A 1 89 ? 42.395 -2.375 26.879 1.00 20.79 438 ASN A CA 1
ATOM 732 C C . ASN A 1 89 ? 41.824 -3.486 27.755 1.00 21.22 438 ASN A C 1
ATOM 733 O O . ASN A 1 89 ? 41.046 -3.229 28.683 1.00 22.54 438 ASN A O 1
ATOM 738 N N . GLN A 1 90 ? 42.207 -4.719 27.452 1.00 20.52 439 GLN A N 1
ATOM 739 C CA . GLN A 1 90 ? 41.718 -5.896 28.167 1.00 20.43 439 GLN A CA 1
ATOM 740 C C . GLN A 1 90 ? 42.486 -6.173 29.455 1.00 19.95 439 GLN A C 1
ATOM 741 O O . GLN A 1 90 ? 42.162 -7.112 30.195 1.00 21.15 439 GLN A O 1
ATOM 747 N N . LYS A 1 91 ? 43.519 -5.371 29.712 1.00 19.26 440 LYS A N 1
ATOM 748 C CA . LYS A 1 91 ? 44.393 -5.556 30.878 1.00 19.60 440 LYS A CA 1
ATOM 749 C C . LYS A 1 91 ? 45.011 -6.960 30.923 1.00 18.81 440 LYS A C 1
ATOM 750 O O . LYS A 1 91 ? 45.066 -7.604 31.971 1.00 20.20 440 LYS A O 1
ATOM 756 N N . LYS A 1 92 ? 45.469 -7.430 29.764 1.00 18.18 441 LYS A N 1
ATOM 757 C CA . LYS A 1 92 ? 46.070 -8.749 29.635 1.00 16.99 441 LYS A CA 1
ATOM 758 C C . LYS A 1 92 ? 47.562 -8.570 29.488 1.00 15.99 441 LYS A C 1
ATOM 759 O O . LYS A 1 92 ? 48.008 -7.885 28.559 1.00 15.48 441 LYS A O 1
ATOM 765 N N . ASN A 1 93 ? 48.321 -9.155 30.408 1.00 15.02 442 ASN A N 1
ATOM 766 C CA . ASN A 1 93 ? 49.785 -9.192 30.278 1.00 13.93 442 ASN A CA 1
ATOM 767 C C . ASN A 1 93 ? 50.144 -9.857 28.966 1.00 14.59 442 ASN A C 1
ATOM 768 O O . ASN A 1 93 ? 49.488 -10.833 28.549 1.00 14.43 442 ASN A O 1
ATOM 773 N N . PHE A 1 94 ? 51.152 -9.317 28.288 1.00 13.03 443 PHE A N 1
ATOM 774 C CA . PHE A 1 94 ? 51.379 -9.709 26.910 1.00 12.72 443 PHE A CA 1
ATOM 775 C C . PHE A 1 94 ? 52.827 -9.586 26.497 1.00 12.75 443 PHE A C 1
ATOM 776 O O . PHE A 1 94 ? 53.652 -9.078 27.232 1.00 12.69 443 PHE A O 1
ATOM 784 N N . ASN A 1 95 ? 53.126 -10.061 25.297 1.00 12.83 444 ASN A N 1
ATOM 785 C CA . ASN A 1 95 ? 54.516 -10.069 24.860 1.00 11.91 444 ASN A CA 1
ATOM 786 C C . ASN A 1 95 ? 54.687 -9.841 23.379 1.00 11.38 444 ASN A C 1
ATOM 787 O O . ASN A 1 95 ? 53.729 -9.905 22.594 1.00 11.17 444 ASN A O 1
ATOM 792 N N . LEU A 1 96 ? 55.935 -9.531 23.024 1.00 11.01 445 LEU A N 1
ATOM 793 C CA . LEU A 1 96 ? 56.401 -9.537 21.650 1.00 11.23 445 LEU A CA 1
ATOM 794 C C . LEU A 1 96 ? 57.701 -10.319 21.668 1.00 10.99 445 LEU A C 1
ATOM 795 O O . LEU A 1 96 ? 58.664 -9.920 22.318 1.00 11.24 445 LEU A O 1
ATOM 800 N N . ILE A 1 97 ? 57.706 -11.467 20.994 1.00 11.67 446 ILE A N 1
ATOM 801 C CA . ILE A 1 97 ? 58.883 -12.336 20.958 1.00 11.58 446 ILE A CA 1
ATOM 802 C C . ILE A 1 97 ? 59.479 -12.233 19.559 1.00 11.77 446 ILE A C 1
ATOM 803 O O . ILE A 1 97 ? 58.877 -12.711 18.595 1.00 11.66 446 ILE A O 1
ATOM 808 N N . SER A 1 98 ? 60.639 -11.570 19.469 1.00 11.69 447 SER A N 1
ATOM 809 C CA . SER A 1 98 ? 61.248 -11.233 18.193 1.00 12.08 447 SER A CA 1
ATOM 810 C C . SER A 1 98 ? 62.470 -12.118 17.928 1.00 12.83 447 SER A C 1
ATOM 811 O O . SER A 1 98 ? 63.395 -12.143 18.740 1.00 12.66 447 SER A O 1
ATOM 814 N N . LEU A 1 99 ? 62.432 -12.841 16.806 1.00 12.92 448 LEU A N 1
ATOM 815 C CA . LEU A 1 99 ? 63.541 -13.696 16.362 1.00 13.72 448 LEU A CA 1
ATOM 816 C C . LEU A 1 99 ? 64.258 -13.024 15.210 1.00 14.62 448 LEU A C 1
ATOM 817 O O . LEU A 1 99 ? 63.635 -12.611 14.217 1.00 13.61 448 LEU A O 1
ATOM 822 N N . SER A 1 100 ? 65.572 -12.918 15.345 1.00 15.01 449 SER A N 1
ATOM 823 C CA . SER A 1 100 ? 66.418 -12.240 14.356 1.00 16.96 449 SER A CA 1
ATOM 824 C C . SER A 1 100 ? 67.707 -13.019 14.264 1.00 17.88 449 SER A C 1
ATOM 825 O O . SER A 1 100 ? 68.073 -13.701 15.210 1.00 17.58 449 SER A O 1
ATOM 828 N N . THR A 1 101 ? 68.405 -12.922 13.134 1.00 18.95 450 THR A N 1
ATOM 829 C CA . THR A 1 101 ? 69.720 -13.574 13.035 1.00 20.01 450 THR A CA 1
ATOM 830 C C . THR A 1 101 ? 70.857 -12.561 12.862 1.00 20.73 450 THR A C 1
ATOM 831 O O . THR A 1 101 ? 72.034 -12.940 12.710 1.00 21.13 450 THR A O 1
ATOM 835 N N . THR A 1 102 ? 70.500 -11.280 12.875 1.00 21.11 451 THR A N 1
ATOM 836 C CA . THR A 1 102 ? 71.452 -10.178 12.799 1.00 21.77 451 THR A CA 1
ATOM 837 C C . THR A 1 102 ? 71.085 -9.147 13.863 1.00 22.03 451 THR A C 1
ATOM 838 O O . THR A 1 102 ? 69.957 -9.164 14.369 1.00 20.99 451 THR A O 1
ATOM 842 N N . PRO A 1 103 ? 72.035 -8.267 14.227 0.70 21.85 452 PRO A N 1
ATOM 843 C CA . PRO A 1 103 ? 71.739 -7.197 15.180 1.00 21.94 452 PRO A CA 1
ATOM 844 C C . PRO A 1 103 ? 70.486 -6.426 14.787 1.00 20.87 452 PRO A C 1
ATOM 845 O O . PRO A 1 103 ? 70.346 -5.999 13.628 1.00 21.27 452 PRO A O 1
ATOM 849 N N . HIS A 1 104 ? 69.567 -6.268 15.743 1.00 19.63 453 HIS A N 1
ATOM 850 C CA . HIS A 1 104 ? 68.315 -5.569 15.487 1.00 18.07 453 HIS A CA 1
ATOM 851 C C . HIS A 1 104 ? 67.971 -4.493 16.531 1.00 16.70 453 HIS A C 1
ATOM 852 O O . HIS A 1 104 ? 66.808 -4.371 16.996 1.00 16.39 453 HIS A O 1
ATOM 864 N N . GLY A 1 105 ? 68.957 -3.674 16.890 1.00 16.28 454 GLY A N 1
ATOM 865 C CA . GLY A 1 105 ? 68.712 -2.564 17.817 1.00 16.11 454 GLY A CA 1
ATOM 866 C C . GLY A 1 105 ? 67.681 -1.556 17.343 1.00 15.98 454 GLY A C 1
ATOM 867 O O . GLY A 1 105 ? 66.978 -0.945 18.159 1.00 16.18 454 GLY A O 1
ATOM 868 N N . SER A 1 106 ? 67.572 -1.364 16.029 1.00 16.81 455 SER A N 1
ATOM 869 C CA . SER A 1 106 ? 66.623 -0.396 15.496 1.00 16.88 455 SER A CA 1
ATOM 870 C C . SER A 1 106 ? 65.174 -0.766 15.837 1.00 15.87 455 SER A C 1
ATOM 871 O O . SER A 1 106 ? 64.329 0.115 16.046 1.00 15.32 455 SER A O 1
ATOM 874 N N . LEU A 1 107 ? 64.887 -2.068 15.893 1.00 14.11 456 LEU A N 1
ATOM 875 C CA . LEU A 1 107 ? 63.538 -2.529 16.248 1.00 13.16 456 LEU A CA 1
ATOM 876 C C . LEU A 1 107 ? 63.225 -2.188 17.699 1.00 12.51 456 LEU A C 1
ATOM 877 O O . LEU A 1 107 ? 62.121 -1.715 18.025 1.00 11.23 456 LEU A O 1
ATOM 882 N N . ARG A 1 108 ? 64.209 -2.421 18.564 1.00 11.75 457 ARG A N 1
ATOM 883 C CA . ARG A 1 108 ? 64.117 -2.078 19.973 1.00 12.42 457 ARG A CA 1
ATOM 884 C C . ARG A 1 108 ? 63.864 -0.578 20.178 1.00 13.13 457 ARG A C 1
ATOM 885 O O . ARG A 1 108 ? 62.964 -0.187 20.923 1.00 12.45 457 ARG A O 1
ATOM 893 N N . GLU A 1 109 ? 64.642 0.240 19.466 1.00 13.49 458 GLU A N 1
ATOM 894 C CA . GLU A 1 109 ? 64.515 1.692 19.474 1.00 15.13 458 GLU A CA 1
ATOM 895 C C . GLU A 1 109 ? 63.100 2.107 19.058 1.00 13.75 458 GLU A C 1
ATOM 896 O O . GLU A 1 109 ? 62.436 2.893 19.737 1.00 13.99 458 GLU A O 1
ATOM 902 N N . SER A 1 110 ? 62.641 1.543 17.944 1.00 13.25 459 SER A N 1
ATOM 903 C CA . SER A 1 110 ? 61.319 1.855 17.411 1.00 13.23 459 SER A CA 1
ATOM 904 C C . SER A 1 110 ? 60.207 1.456 18.367 1.00 12.49 459 SER A C 1
ATOM 905 O O . SER A 1 110 ? 59.217 2.175 18.504 1.00 11.71 459 SER A O 1
ATOM 908 N N . LEU A 1 111 ? 60.396 0.323 19.038 1.00 12.05 460 LEU A N 1
ATOM 909 C CA . LEU A 1 111 ? 59.409 -0.149 19.995 1.00 12.05 460 LEU A CA 1
ATOM 910 C C . LEU A 1 111 ? 59.246 0.872 21.110 1.00 11.00 460 LEU A C 1
ATOM 911 O O . LEU A 1 111 ? 58.135 1.268 21.443 1.00 11.28 460 LEU A O 1
ATOM 916 N N . ILE A 1 112 ? 60.360 1.298 21.690 1.00 11.95 461 ILE A N 1
ATOM 917 C CA . ILE A 1 112 ? 60.310 2.215 22.828 1.00 13.79 461 ILE A CA 1
ATOM 918 C C . ILE A 1 112 ? 59.684 3.552 22.440 1.00 13.86 461 ILE A C 1
ATOM 919 O O . ILE A 1 112 ? 58.883 4.107 23.184 1.00 14.64 461 ILE A O 1
ATOM 924 N N . LYS A 1 113 ? 60.006 4.027 21.245 1.00 13.78 462 LYS A N 1
ATOM 925 C CA . LYS A 1 113 ? 59.436 5.280 20.757 1.00 14.81 462 LYS A CA 1
ATOM 926 C C . LYS A 1 113 ? 57.916 5.166 20.583 1.00 14.01 462 LYS A C 1
ATOM 927 O O . LYS A 1 113 ? 57.166 6.078 20.954 1.00 14.69 462 LYS A O 1
ATOM 933 N N . PHE A 1 114 ? 57.468 4.046 20.018 1.00 12.47 463 PHE A N 1
ATOM 934 C CA . PHE A 1 114 ? 56.047 3.764 19.843 1.00 12.15 463 PHE A CA 1
ATOM 935 C C . PHE A 1 114 ? 55.295 3.777 21.184 1.00 12.04 463 PHE A C 1
ATOM 936 O O . PHE A 1 114 ? 54.165 4.281 21.290 1.00 13.35 463 PHE A O 1
ATOM 944 N N . LEU A 1 115 ? 55.920 3.198 22.205 1.00 13.25 464 LEU A N 1
ATOM 945 C CA . LEU A 1 115 ? 55.291 3.104 23.517 1.00 14.25 464 LEU A CA 1
ATOM 946 C C . LEU A 1 115 ? 55.355 4.406 24.277 1.00 14.82 464 LEU A C 1
ATOM 947 O O . LEU A 1 115 ? 54.359 4.819 24.868 1.00 16.27 464 LEU A O 1
ATOM 952 N N . ALA A 1 116 ? 56.510 5.044 24.268 1.00 14.48 465 ALA A N 1
ATOM 953 C CA . ALA A 1 116 ? 56.831 5.928 25.380 1.00 15.88 465 ALA A CA 1
ATOM 954 C C . ALA A 1 116 ? 57.417 7.287 25.057 1.00 16.66 465 ALA A C 1
ATOM 955 O O . ALA A 1 116 ? 57.830 7.996 25.973 1.00 17.53 465 ALA A O 1
ATOM 957 N N . GLU A 1 117 ? 57.444 7.685 23.789 1.00 16.80 466 GLU A N 1
ATOM 958 C CA . GLU A 1 117 ? 57.697 9.102 23.482 1.00 17.99 466 GLU A CA 1
ATOM 959 C C . GLU A 1 117 ? 56.673 9.972 24.224 1.00 18.13 466 GLU A C 1
ATOM 960 O O . GLU A 1 117 ? 55.545 9.542 24.460 1.00 17.50 466 GLU A O 1
ATOM 966 N N . LYS A 1 118 ? 57.086 11.196 24.576 1.00 18.83 467 LYS A N 1
ATOM 967 C CA . LYS A 1 118 ? 56.259 12.151 25.335 1.00 19.88 467 LYS A CA 1
ATOM 968 C C . LYS A 1 118 ? 54.867 12.373 24.735 1.00 19.68 467 LYS A C 1
ATOM 969 O O . LYS A 1 118 ? 53.932 12.694 25.471 1.00 20.61 467 LYS A O 1
ATOM 975 N N . ASP A 1 119 ? 54.735 12.162 23.420 1.00 19.02 468 ASP A N 1
ATOM 976 C CA . ASP A 1 119 ? 53.491 12.454 22.704 1.00 19.02 468 ASP A CA 1
ATOM 977 C C . ASP A 1 119 ? 52.624 11.227 22.362 1.00 18.23 468 ASP A C 1
ATOM 978 O O . ASP A 1 119 ? 51.672 11.318 21.580 1.00 19.18 468 ASP A O 1
ATOM 983 N N . THR A 1 120 ? 52.917 10.080 22.960 1.00 16.65 469 THR A N 1
ATOM 984 C CA . THR A 1 120 ? 52.088 8.914 22.667 1.00 15.92 469 THR A CA 1
ATOM 985 C C . THR A 1 120 ? 50.838 8.898 23.519 1.00 16.05 469 THR A C 1
ATOM 986 O O . THR A 1 120 ? 50.795 9.478 24.620 1.00 15.77 469 THR A O 1
ATOM 990 N N . ILE A 1 121 ? 49.819 8.226 23.005 1.00 16.43 470 ILE A N 1
ATOM 991 C CA . ILE A 1 121 ? 48.600 8.053 23.744 1.00 17.17 470 ILE A CA 1
ATOM 992 C C . ILE A 1 121 ? 48.870 7.247 25.014 1.00 16.77 470 ILE A C 1
ATOM 993 O O . ILE A 1 121 ? 48.195 7.420 26.025 1.00 17.49 470 ILE A O 1
ATOM 998 N N . TYR A 1 122 ? 49.892 6.393 24.970 1.00 15.60 471 TYR A N 1
ATOM 999 C CA . TYR A 1 122 ? 50.180 5.514 26.107 1.00 15.80 471 TYR A CA 1
ATOM 1000 C C . TYR A 1 122 ? 50.712 6.308 27.273 1.00 16.02 471 TYR A C 1
ATOM 1001 O O . TYR A 1 122 ? 50.343 6.035 28.413 1.00 16.25 471 TYR A O 1
ATOM 1010 N N . GLN A 1 123 ? 51.529 7.323 26.988 1.00 16.42 472 GLN A N 1
ATOM 1011 C CA . GLN A 1 123 ? 51.999 8.255 28.030 1.00 16.76 472 GLN A CA 1
ATOM 1012 C C . GLN A 1 123 ? 50.859 9.088 28.627 1.00 17.39 472 GLN A C 1
ATOM 1013 O O . GLN A 1 123 ? 50.931 9.494 29.790 1.00 17.83 472 GLN A O 1
ATOM 1019 N N . LYS A 1 124 ? 49.803 9.333 27.852 1.00 18.09 473 LYS A N 1
ATOM 1020 C CA . LYS A 1 124 ? 48.655 10.086 28.387 1.00 18.84 473 LYS A CA 1
ATOM 1021 C C . LYS A 1 124 ? 47.871 9.303 29.415 1.00 18.73 473 LYS A C 1
ATOM 1022 O O . LYS A 1 124 ? 47.345 9.878 30.374 1.00 20.36 473 LYS A O 1
ATOM 1028 N N . GLN A 1 125 ? 47.827 7.990 29.220 1.00 18.20 474 GLN A N 1
ATOM 1029 C CA . GLN A 1 125 ? 46.995 7.095 30.001 1.00 17.04 474 GLN A CA 1
ATOM 1030 C C . GLN A 1 125 ? 47.744 6.370 31.122 1.00 16.22 474 GLN A C 1
ATOM 1031 O O . GLN A 1 125 ? 47.110 5.900 32.070 1.00 16.30 474 GLN A O 1
ATOM 1037 N N . TYR A 1 126 ? 49.063 6.263 30.995 1.00 14.77 475 TYR A N 1
ATOM 1038 C CA . TYR A 1 126 ? 49.862 5.418 31.898 1.00 14.68 475 TYR A CA 1
ATOM 1039 C C . TYR A 1 126 ? 51.165 6.068 32.290 1.00 14.19 475 TYR A C 1
ATOM 1040 O O . TYR A 1 126 ? 51.751 6.835 31.509 1.00 13.89 475 TYR A O 1
ATOM 1049 N N . VAL A 1 127 ? 51.645 5.717 33.488 1.00 14.05 476 VAL A N 1
ATOM 1050 C CA . VAL A 1 127 ? 53.066 5.899 33.786 1.00 14.94 476 VAL A CA 1
ATOM 1051 C C . VAL A 1 127 ? 53.765 4.597 33.381 1.00 14.66 476 VAL A C 1
ATOM 1052 O O . VAL A 1 127 ? 53.297 3.499 33.690 1.00 14.83 476 VAL A O 1
ATOM 1056 N N . ILE A 1 128 ? 54.851 4.747 32.641 1.00 14.44 477 ILE A N 1
ATOM 1057 C CA . ILE A 1 128 ? 55.501 3.618 31.961 1.00 15.05 477 ILE A CA 1
ATOM 1058 C C . ILE A 1 128 ? 56.886 3.372 32.545 1.00 14.72 477 ILE A C 1
ATOM 1059 O O . ILE A 1 128 ? 57.691 4.307 32.661 1.00 15.34 477 ILE A O 1
ATOM 1064 N N . THR A 1 129 ? 57.158 2.125 32.931 1.00 14.76 478 THR A N 1
ATOM 1065 C CA . THR A 1 129 ? 58.491 1.756 33.415 1.00 14.29 478 THR A CA 1
ATOM 1066 C C . THR A 1 129 ? 59.159 0.753 32.491 1.00 14.09 478 THR A C 1
ATOM 1067 O O . THR A 1 129 ? 58.491 0.078 31.713 1.00 13.83 478 THR A O 1
ATOM 1071 N N . LEU A 1 130 ? 60.476 0.660 32.599 1.00 13.69 479 LEU A N 1
ATOM 1072 C CA . LEU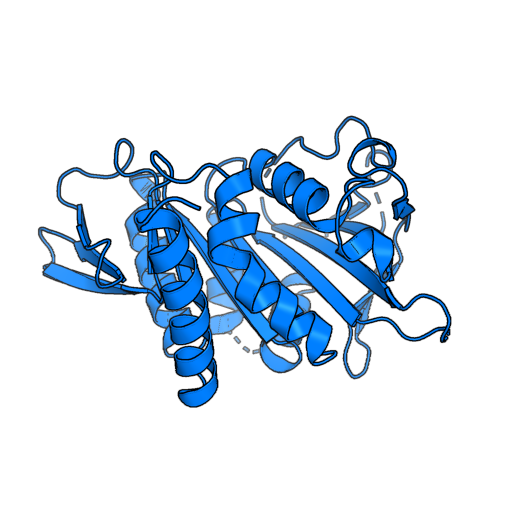 A 1 130 ? 61.236 -0.281 31.788 1.00 12.87 479 LEU A CA 1
ATOM 1073 C C . LEU A 1 130 ? 62.397 -0.889 32.558 1.00 12.85 479 LEU A C 1
ATOM 1074 O O . LEU A 1 130 ? 63.081 -0.197 33.306 1.00 13.17 479 LEU A O 1
ATOM 1079 N N . GLN A 1 131 ? 62.574 -2.188 32.357 1.00 12.54 480 GLN A N 1
ATOM 1080 C CA . GLN A 1 131 ? 63.788 -2.912 32.756 1.00 12.40 480 GLN A CA 1
ATOM 1081 C C . GLN A 1 131 ? 64.301 -3.654 31.540 1.00 12.83 480 GLN A C 1
ATOM 1082 O O . GLN A 1 131 ? 63.522 -3.991 30.654 1.00 11.84 480 GLN A O 1
ATOM 1088 N N . PHE A 1 132 ? 65.599 -3.916 31.506 1.00 12.15 481 PHE A N 1
ATOM 1089 C CA . PHE A 1 132 ? 66.214 -4.553 30.336 1.00 11.95 481 PHE A CA 1
ATOM 1090 C C . PHE A 1 132 ? 67.385 -5.375 30.834 1.00 13.32 481 PHE A C 1
ATOM 1091 O O . PHE A 1 132 ? 68.343 -4.828 31.367 1.00 13.74 481 PHE A O 1
ATOM 1099 N N . VAL A 1 133 ? 67.272 -6.692 30.681 1.00 13.67 482 VAL A N 1
ATOM 1100 C CA . VAL A 1 133 ? 68.351 -7.597 31.063 1.00 14.72 482 VAL A CA 1
ATOM 1101 C C . VAL A 1 133 ? 68.741 -8.490 29.892 1.00 15.99 482 VAL A C 1
ATOM 1102 O O . VAL A 1 133 ? 67.994 -8.619 28.929 1.00 15.76 482 VAL A O 1
ATOM 1106 N N . PHE A 1 134 ? 69.922 -9.100 29.990 1.00 17.58 483 PHE A N 1
ATOM 1107 C CA . PHE A 1 134 ? 70.357 -10.082 29.003 1.00 20.56 483 PHE A CA 1
ATOM 1108 C C . PHE A 1 134 ? 70.779 -11.366 29.701 1.00 22.35 483 PHE A C 1
ATOM 1109 O O . PHE A 1 134 ? 71.557 -11.323 30.652 1.00 21.91 483 PHE A O 1
ATOM 1117 N N . LEU A 1 135 ? 70.240 -12.489 29.235 1.00 23.81 484 LEU A N 1
ATOM 1118 C CA . LEU A 1 135 ? 70.568 -13.812 29.766 1.00 26.08 484 LEU A CA 1
ATOM 1119 C C . LEU A 1 135 ? 71.419 -14.563 28.755 1.00 26.94 484 LEU A C 1
ATOM 1120 O O . LEU A 1 135 ? 71.033 -14.711 27.604 1.00 26.59 484 LEU A O 1
ATOM 1125 N N . SER A 1 136 ? 72.592 -15.025 29.182 1.00 28.32 485 SER A N 1
ATOM 1126 C CA . SER A 1 136 ? 73.487 -15.767 28.295 1.00 29.54 485 SER A CA 1
ATOM 1127 C C . SER A 1 136 ? 73.418 -17.258 28.589 1.00 30.29 485 SER A C 1
ATOM 1128 O O . SER A 1 136 ? 73.189 -17.657 29.736 1.00 30.68 485 SER A O 1
ATOM 1131 N N . ASP A 1 137 ? 73.613 -18.069 27.548 0.50 30.92 486 ASP A N 1
ATOM 1132 C CA . ASP A 1 137 ? 73.604 -19.527 27.668 0.50 31.49 486 ASP A CA 1
ATOM 1133 C C . ASP A 1 137 ? 74.448 -19.984 28.855 0.50 31.85 486 ASP A C 1
ATOM 1134 O O . ASP A 1 137 ? 73.909 -20.423 29.872 0.50 31.96 486 ASP A O 1
ATOM 1139 N N . ASP A 1 138 ? 75.765 -19.852 28.727 0.50 32.54 487 ASP A N 1
ATOM 1140 C CA . ASP A 1 138 ? 76.676 -20.134 29.832 0.50 32.98 487 ASP A CA 1
ATOM 1141 C C . ASP A 1 138 ? 76.381 -19.200 31.000 0.50 33.27 487 ASP A C 1
ATOM 1142 O O . ASP A 1 138 ? 76.520 -17.981 30.885 0.50 33.51 487 ASP A O 1
ATOM 1147 N N . GLU A 1 139 ? 75.972 -19.778 32.125 0.50 33.47 488 GLU A N 1
ATOM 1148 C CA . GLU A 1 139 ? 75.648 -19.000 33.312 0.50 33.59 488 GLU A CA 1
ATOM 1154 N N . PHE A 1 140 ? 75.428 -16.711 32.155 0.50 26.54 489 PHE A N 1
ATOM 1155 C CA . PHE A 1 140 ? 75.785 -15.313 32.363 0.50 26.40 489 PHE A CA 1
ATOM 1156 C C . PHE A 1 140 ? 74.531 -14.427 32.340 0.50 26.30 489 PHE A C 1
ATOM 1157 O O . PHE A 1 140 ? 73.559 -14.737 31.646 0.50 25.88 489 PHE A O 1
ATOM 1165 N N . SER A 1 141 ? 74.548 -13.341 33.111 1.00 26.10 490 SER A N 1
ATOM 1166 C CA . SER A 1 141 ? 73.459 -12.353 33.048 1.00 25.80 490 SER A CA 1
ATOM 1167 C C . SER A 1 141 ? 73.970 -10.927 33.189 1.00 25.07 490 SER A C 1
ATOM 1168 O O . SER A 1 141 ? 74.946 -10.677 33.893 1.00 25.25 490 SER A O 1
ATOM 1171 N N . GLN A 1 142 ? 73.293 -9.988 32.530 1.00 23.43 491 GLN A N 1
ATOM 1172 C CA . GLN A 1 142 ? 73.725 -8.600 32.523 1.00 22.04 491 GLN A CA 1
ATOM 1173 C C . GLN A 1 142 ? 72.524 -7.673 32.664 1.00 20.39 491 GLN A C 1
ATOM 1174 O O . GLN A 1 142 ? 7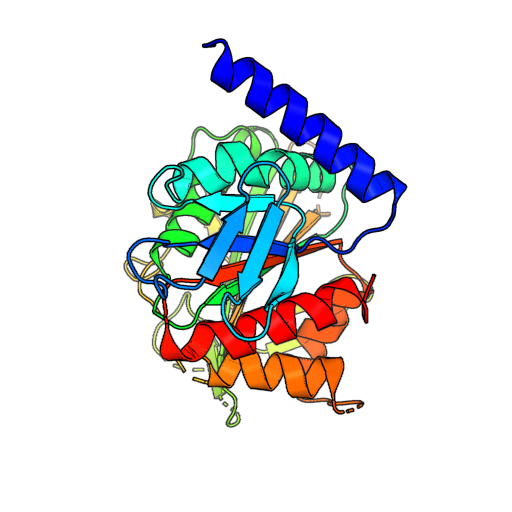1.480 -7.912 32.060 1.00 19.14 491 GLN A O 1
ATOM 1180 N N . ASP A 1 143 ? 72.673 -6.649 33.491 1.00 18.76 492 ASP A N 1
ATOM 1181 C CA . ASP A 1 143 ? 71.663 -5.592 33.597 1.00 17.75 492 ASP A CA 1
ATOM 1182 C C . ASP A 1 143 ? 71.997 -4.558 32.539 1.00 17.84 492 ASP A C 1
ATOM 1183 O O . ASP A 1 143 ? 72.983 -3.828 32.652 1.00 18.19 492 ASP A O 1
ATOM 1188 N N . MET A 1 144 ? 71.183 -4.503 31.483 1.00 17.48 493 MET A N 1
ATOM 1189 C CA . MET A 1 144 ? 71.495 -3.634 30.338 1.00 18.62 493 MET A CA 1
ATOM 1190 C C . MET A 1 144 ? 71.290 -2.145 30.613 1.00 19.42 493 MET A C 1
ATOM 1191 O O . MET A 1 144 ? 71.681 -1.294 29.792 1.00 20.03 493 MET A O 1
ATOM 1196 N N . LEU A 1 145 ? 70.719 -1.818 31.769 1.00 20.13 494 LEU A N 1
ATOM 1197 C CA . LEU A 1 145 ? 70.534 -0.420 32.150 1.00 21.35 494 LEU A CA 1
ATOM 1198 C C . LEU A 1 145 ? 71.668 0.096 33.040 1.00 23.01 494 LEU A C 1
ATOM 1199 O O . LEU A 1 145 ? 71.649 1.257 33.469 1.00 23.89 494 LEU A O 1
ATOM 1204 N N . LEU A 1 146 ? 72.643 -0.780 33.294 1.00 24.90 495 LEU A N 1
ATOM 1205 C CA . LEU A 1 146 ? 73.858 -0.437 34.034 1.00 27.73 495 LEU A CA 1
ATOM 1206 C C . LEU A 1 146 ? 75.109 -0.783 33.222 1.00 29.46 495 LEU A C 1
ATOM 1207 O O . LEU A 1 146 ? 75.015 -1.281 32.097 1.00 29.88 495 LEU A O 1
ATOM 1212 N N . ASP A 1 147 ? 76.285 -0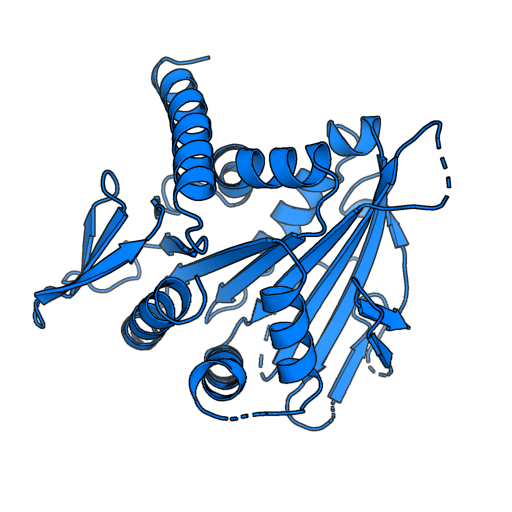.514 33.788 1.00 31.91 496 ASP A N 1
ATOM 1213 C CA . ASP A 1 147 ? 77.546 -0.915 33.164 1.00 33.97 496 ASP A CA 1
ATOM 1214 C C . ASP A 1 147 ? 77.828 -2.412 33.333 1.00 35.24 496 ASP A C 1
ATOM 1215 O O . ASP A 1 147 ? 77.334 -3.051 34.270 1.00 35.60 496 ASP A O 1
ATOM 1220 N N . TYR A 1 148 ? 78.612 -2.954 32.404 1.00 36.33 497 TYR A N 1
ATOM 1221 C CA . TYR A 1 148 ? 78.997 -4.369 32.377 1.00 37.15 497 TYR A CA 1
ATOM 1222 C C . TYR A 1 148 ? 79.497 -4.919 33.719 1.00 37.59 497 TYR A C 1
ATOM 1223 O O . TYR A 1 148 ? 80.451 -4.400 34.308 1.00 38.16 497 TYR A O 1
ATOM 1232 C C . ASP A 1 154 ? 73.570 -11.454 39.595 1.00 29.43 503 ASP A C 1
ATOM 1233 O O . ASP A 1 154 ? 72.850 -10.822 40.379 1.00 29.81 503 ASP A O 1
ATOM 1234 N N . SER A 1 155 ? 74.265 -10.886 38.608 1.00 28.91 504 SER A N 1
ATOM 1235 C CA . SER A 1 155 ? 74.074 -9.487 38.192 1.00 28.10 504 SER A CA 1
ATOM 1236 C C . SER A 1 155 ? 72.601 -9.063 38.174 1.00 27.33 504 SER A C 1
ATOM 1237 O O . SER A 1 155 ? 72.260 -7.966 38.626 1.00 26.73 504 SER A O 1
ATOM 1240 N N . ILE A 1 156 ? 71.745 -9.929 37.627 1.00 27.29 505 ILE A N 1
ATOM 1241 C CA . ILE A 1 156 ? 70.293 -9.801 37.781 1.00 27.53 505 ILE A CA 1
ATOM 1242 C C . ILE A 1 156 ? 69.686 -11.115 38.272 1.00 28.12 505 ILE A C 1
ATOM 1243 O O . ILE A 1 156 ? 70.287 -12.190 38.112 1.00 28.03 505 ILE A O 1
ATOM 1248 N N . LYS A 1 157 ? 68.502 -11.021 38.869 1.00 28.28 506 LYS A N 1
ATOM 1249 C CA . LYS A 1 157 ? 67.776 -12.197 39.340 1.00 29.31 506 LYS A CA 1
ATOM 1250 C C . LYS A 1 157 ? 66.342 -12.189 38.815 1.00 29.25 506 LYS A C 1
ATOM 1251 O O . LYS A 1 157 ? 65.748 -11.124 38.621 1.00 28.77 506 LYS A O 1
ATOM 1257 N N . LEU A 1 158 ? 65.801 -13.379 38.573 1.00 29.93 507 LEU A N 1
ATOM 1258 C CA . LE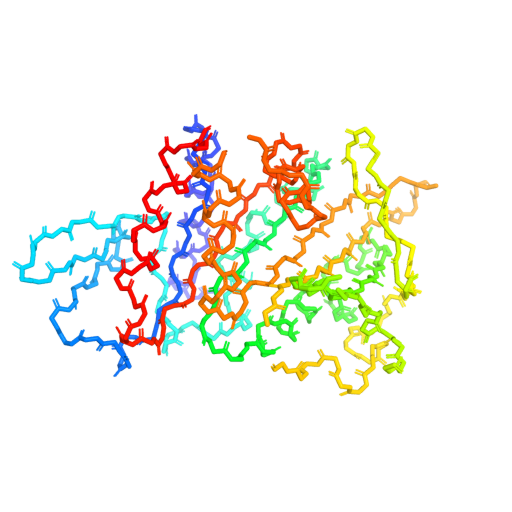U A 1 158 ? 64.422 -13.524 38.118 1.00 30.72 507 LEU A CA 1
ATOM 1259 C C . LEU A 1 158 ? 63.584 -14.255 39.150 1.00 31.39 507 LEU A C 1
ATOM 1260 O O . LEU A 1 158 ? 64.041 -15.225 39.760 0.50 31.04 507 LEU A O 1
ATOM 1265 N N . LYS A 1 159 ? 62.364 -13.766 39.341 1.00 31.90 508 LYS A N 1
ATOM 1266 C CA . LYS A 1 159 ? 61.398 -14.364 40.254 1.00 32.74 508 LYS A CA 1
ATOM 1267 C C . LYS A 1 159 ? 60.074 -14.605 39.529 1.00 33.20 508 LYS A C 1
ATOM 1268 O O . LYS A 1 159 ? 59.438 -13.673 39.026 1.00 32.42 508 LYS A O 1
ATOM 1274 N N . PHE A 1 160 ? 59.659 -15.869 39.483 1.00 33.50 509 PHE A N 1
ATOM 1275 C CA . PHE A 1 160 ? 58.426 -16.233 38.804 1.00 33.98 509 PHE A CA 1
ATOM 1276 C C . PHE A 1 160 ? 57.233 -16.111 39.730 1.00 34.31 509 PHE A C 1
ATOM 1277 O O . PHE A 1 160 ? 57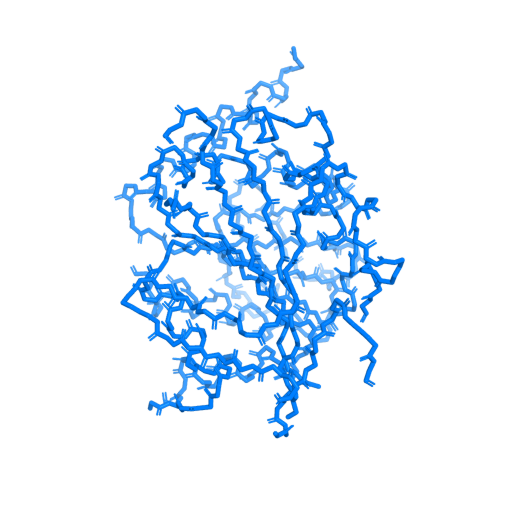.106 -16.857 40.704 1.00 34.62 509 PHE A O 1
ATOM 1285 N N . GLU A 1 161 ? 56.377 -15.143 39.430 1.00 34.76 510 GLU A N 1
ATOM 1286 C CA . GLU A 1 161 ? 55.178 -14.904 40.213 1.00 35.05 510 GLU A CA 1
ATOM 1287 C C . GLU A 1 161 ? 54.019 -15.658 39.580 1.00 35.06 510 GLU A C 1
ATOM 1288 O O . GLU A 1 161 ? 54.190 -16.295 38.540 1.00 35.39 510 GLU A O 1
ATOM 1294 N N . LYS A 1 162 ? 52.846 -15.602 40.207 1.00 34.78 511 LYS A N 1
ATOM 1295 C CA . LYS A 1 162 ? 51.666 -16.291 39.687 1.00 34.61 511 LYS A CA 1
ATOM 1296 C C . LYS A 1 162 ? 51.398 -15.989 38.210 1.00 34.21 511 LYS A C 1
ATOM 1297 O O . LYS A 1 162 ? 51.180 -16.914 37.418 1.00 34.40 511 LYS A O 1
ATOM 1303 N N . HIS A 1 163 ? 51.457 -14.704 37.849 1.00 33.82 512 HIS A N 1
ATOM 1304 C CA . HIS A 1 163 ? 51.082 -14.227 36.511 1.00 32.62 512 HIS A CA 1
ATOM 1305 C C . HIS A 1 163 ? 52.114 -13.288 35.860 1.00 32.05 512 HIS A C 1
ATOM 1306 O O . HIS A 1 163 ? 51.832 -12.659 34.829 1.00 32.41 512 HIS A O 1
ATOM 1313 N N . SER A 1 164 ? 53.299 -13.204 36.460 1.00 30.71 513 SER A N 1
ATOM 1314 C CA . SER A 1 164 ? 54.343 -12.280 35.991 1.00 29.28 513 SER A CA 1
ATOM 1315 C C . SER A 1 164 ? 55.743 -12.858 36.164 1.00 27.83 513 SER A C 1
ATOM 1316 O O . SER A 1 164 ? 55.916 -13.932 36.738 1.00 28.15 513 SER A O 1
ATOM 1319 N N . ILE A 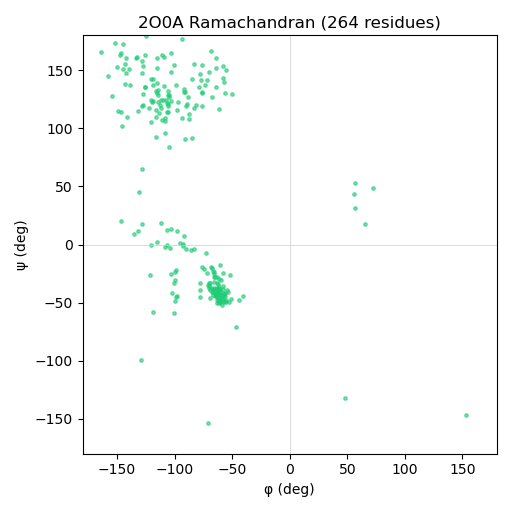1 165 ? 56.737 -12.150 35.632 1.00 25.65 514 ILE A N 1
ATOM 1320 C CA . ILE A 1 165 ? 58.133 -12.421 35.955 1.00 24.47 514 ILE A CA 1
ATOM 1321 C C . ILE A 1 165 ? 58.694 -11.151 36.579 1.00 23.92 514 ILE A C 1
ATOM 1322 O O . ILE A 1 165 ? 58.626 -10.069 35.975 1.00 22.79 514 ILE A O 1
ATOM 1327 N N . SER A 1 166 ? 59.209 -11.279 37.800 1.00 23.88 515 SER A N 1
ATOM 1328 C CA . SER A 1 166 ? 59.882 -10.185 38.483 1.00 24.00 515 SER A CA 1
ATOM 1329 C C . SER A 1 166 ? 61.352 -10.176 38.129 1.00 23.39 515 SER A C 1
ATOM 1330 O O . SER A 1 166 ? 62.047 -11.192 38.238 1.00 24.08 515 SER A O 1
ATOM 1333 N N . LEU A 1 167 ? 61.813 -9.015 37.683 1.00 22.28 516 LEU A N 1
ATOM 1334 C CA . LEU A 1 167 ? 63.216 -8.802 37.394 1.00 21.34 516 LEU A CA 1
ATOM 1335 C C . LEU A 1 167 ? 63.814 -8.002 38.539 1.00 20.67 516 LEU A C 1
ATOM 1336 O O . LEU A 1 167 ? 63.314 -6.931 38.892 1.00 20.67 516 LEU A O 1
ATOM 1341 N N . ASP A 1 168 ? 64.858 -8.554 39.147 1.00 20.56 517 ASP A N 1
ATOM 1342 C CA . ASP A 1 168 ? 65.663 -7.816 40.091 1.00 20.01 517 ASP A CA 1
ATOM 1343 C C . ASP A 1 168 ? 66.762 -7.205 39.243 1.00 19.10 517 ASP A C 1
ATOM 1344 O O . ASP A 1 168 ? 67.782 -7.843 38.960 1.00 19.38 517 ASP A O 1
ATOM 1349 N N . SER A 1 169 ? 66.480 -5.992 38.762 1.00 17.86 518 SER A N 1
ATOM 1350 C CA . SER A 1 169 ? 67.370 -5.251 37.885 1.00 16.98 518 SER A CA 1
ATOM 1351 C C . SER A 1 169 ? 66.898 -3.813 37.894 1.00 16.31 518 SER A C 1
ATOM 1352 O O . SER A 1 169 ? 65.789 -3.518 38.350 1.00 15.39 518 SER A O 1
ATOM 1355 N N . LYS A 1 170 ? 67.750 -2.920 37.402 1.00 16.48 519 LYS A N 1
ATOM 1356 C CA . LYS A 1 170 ? 67.450 -1.496 37.381 1.00 16.72 519 LYS A CA 1
ATOM 1357 C C . LYS A 1 170 ? 66.151 -1.203 36.640 1.00 16.82 519 LYS A C 1
ATOM 1358 O O . LYS A 1 170 ? 65.949 -1.664 35.507 1.00 16.61 519 LYS A O 1
ATOM 1364 N N . LEU A 1 171 ? 65.289 -0.422 37.286 1.00 17.06 520 LEU A N 1
ATOM 1365 C CA . LEU A 1 171 ? 64.017 0.005 36.708 1.00 17.55 520 LEU A CA 1
ATOM 1366 C C . LEU A 1 171 ? 64.017 1.513 36.505 1.00 17.96 520 LEU A C 1
ATOM 1367 O O . LEU A 1 171 ? 64.388 2.280 37.402 1.00 18.69 520 LEU A O 1
ATOM 1372 N N . VAL A 1 172 ? 63.598 1.932 35.316 1.00 17.32 521 VAL A N 1
ATOM 1373 C CA . VAL A 1 172 ? 63.518 3.349 34.977 1.00 17.99 521 VAL A CA 1
ATOM 1374 C C . VAL A 1 172 ? 62.073 3.713 34.666 1.00 17.63 521 VAL A C 1
ATOM 1375 O O . VAL A 1 172 ? 61.360 2.975 33.984 1.00 17.03 521 VAL A O 1
ATOM 1379 N N . ILE A 1 173 ? 61.640 4.861 35.179 1.00 16.82 522 ILE A N 1
ATOM 1380 C CA . ILE A 1 173 ? 60.364 5.433 34.780 1.00 17.45 522 ILE A CA 1
ATOM 1381 C C . ILE A 1 173 ? 60.605 6.335 33.569 1.00 18.11 522 ILE A C 1
ATOM 1382 O O . ILE A 1 173 ? 61.398 7.269 33.638 1.00 18.18 522 ILE A O 1
ATOM 1387 N N . ILE A 1 174 ? 59.945 6.027 32.448 1.00 18.60 523 ILE A N 1
ATOM 1388 C CA . ILE A 1 174 ? 60.172 6.759 31.207 1.00 20.39 523 ILE A CA 1
ATOM 1389 C C . ILE A 1 174 ? 59.228 7.966 31.068 1.00 21.46 523 ILE A C 1
ATOM 1390 O O . ILE A 1 174 ? 58.020 7.803 31.038 1.00 22.59 523 ILE A O 1
ATOM 1395 N N . GLU A 1 175 ? 59.796 9.165 30.986 1.00 23.50 524 GLU A N 1
ATOM 1396 C CA . GLU A 1 175 ? 58.997 10.381 30.785 1.00 24.71 524 GLU A CA 1
ATOM 1397 C C . GLU A 1 175 ? 59.019 10.796 29.315 0.70 25.81 524 GLU A C 1
ATOM 1398 O O . GLU A 1 175 ? 57.982 11.129 28.740 1.00 26.18 524 GLU A O 1
ATOM 1404 N N . ASN A 1 176 ? 60.211 10.776 28.723 1.00 26.72 525 ASN A N 1
ATOM 1405 C CA . ASN A 1 176 ? 60.406 11.239 27.349 1.00 27.43 525 ASN A CA 1
ATOM 1406 C C . ASN A 1 176 ? 61.144 10.191 26.510 1.00 27.41 525 ASN A C 1
ATOM 1407 O O . ASN A 1 176 ? 62.279 10.405 26.071 0.70 27.55 525 ASN A O 1
ATOM 1412 N N . GLY A 1 177 ? 60.497 9.047 26.312 1.00 27.49 526 GLY A N 1
ATOM 1413 C CA . GLY A 1 177 ? 61.008 8.000 25.436 1.00 27.61 526 GLY A CA 1
ATOM 1414 C C . GLY A 1 177 ? 62.465 7.651 25.663 1.00 27.48 526 GLY A C 1
ATOM 1415 O O . GLY A 1 177 ? 62.900 7.471 26.807 1.00 27.48 526 GLY A O 1
ATOM 1416 N N . LEU A 1 178 ? 63.223 7.584 24.571 1.00 27.39 527 LEU A N 1
ATOM 1417 C CA . LEU A 1 178 ? 64.619 7.146 24.610 1.00 27.77 527 LEU A CA 1
ATOM 1418 C C . LEU A 1 178 ? 65.545 8.014 25.470 1.00 27.63 527 LEU A C 1
ATOM 1419 O O . LEU A 1 178 ? 66.622 7.572 25.863 1.00 27.45 527 LEU A O 1
ATOM 1424 N N . GLU A 1 179 ? 65.101 9.232 25.784 1.00 28.17 528 GLU A N 1
ATOM 1425 C CA . GLU A 1 179 ? 65.885 10.205 26.566 1.00 28.25 528 GLU A CA 1
ATOM 1426 C C . GLU A 1 179 ? 66.135 9.767 28.009 1.00 28.08 528 GLU A C 1
ATOM 1427 O O . GLU A 1 179 ? 67.088 10.210 28.652 1.00 28.56 528 GLU A O 1
ATOM 1433 N N . ASP A 1 180 ? 65.275 8.897 28.514 1.00 27.15 529 ASP A N 1
ATOM 1434 C CA . ASP A 1 180 ? 65.408 8.394 29.876 1.00 26.27 529 ASP A CA 1
ATOM 1435 C C . ASP A 1 180 ? 66.202 7.107 29.946 1.00 25.11 529 ASP A C 1
ATOM 1436 O O . ASP A 1 180 ? 66.426 6.556 31.038 1.00 26.11 529 ASP A O 1
ATOM 1441 N N . LEU A 1 181 ? 66.625 6.624 28.783 1.00 23.16 530 LEU A N 1
ATOM 1442 C CA . LEU A 1 181 ? 67.349 5.364 28.710 1.00 21.30 530 LEU A CA 1
ATOM 1443 C C . LEU A 1 181 ? 68.813 5.601 28.360 1.00 20.40 530 LEU A C 1
ATOM 1444 O O . LEU A 1 181 ? 69.158 6.675 27.833 1.00 20.52 530 LEU A O 1
ATOM 1449 N N . PRO A 1 182 ? 69.681 4.610 28.636 1.00 20.14 531 PRO A N 1
ATOM 1450 C CA . PRO A 1 182 ? 71.099 4.825 28.387 1.00 19.40 531 PRO A CA 1
ATOM 1451 C C . PRO A 1 182 ? 71.404 5.178 26.938 1.00 19.31 531 PRO A C 1
ATOM 1452 O O . PRO A 1 182 ? 70.668 4.811 26.010 1.00 19.05 531 PRO A O 1
ATOM 1456 N N . LEU A 1 183 ? 72.501 5.896 26.748 1.00 18.68 532 LEU A N 1
ATOM 1457 C CA . LEU A 1 183 ? 72.935 6.249 25.410 1.00 19.03 532 LEU A CA 1
ATOM 1458 C C . LEU A 1 183 ? 73.184 5.053 24.499 1.00 18.67 532 LEU A C 1
ATOM 1459 O O . LEU A 1 183 ? 73.094 5.186 23.264 1.00 19.20 532 LEU A O 1
ATOM 1464 N N . ASN A 1 184 ? 73.483 3.895 25.088 1.00 18.31 533 ASN A N 1
ATOM 1465 C CA . ASN A 1 184 ? 73.755 2.688 24.311 1.00 18.15 533 ASN A CA 1
ATOM 1466 C C . ASN A 1 184 ? 72.546 1.767 24.189 1.00 17.86 533 ASN A C 1
ATOM 1467 O O . ASN A 1 184 ? 72.679 0.625 23.754 1.00 18.43 533 ASN A O 1
ATOM 1472 N N . PHE A 1 185 ? 71.378 2.269 24.581 1.00 17.68 534 PHE A N 1
ATOM 1473 C CA . PHE A 1 185 ? 70.175 1.430 24.614 1.00 17.63 534 PHE A CA 1
ATOM 1474 C C . PHE A 1 185 ? 69.885 0.717 23.299 1.00 19.07 534 PHE A C 1
ATOM 1475 O O . PHE A 1 185 ? 69.485 -0.463 23.309 1.00 19.71 534 PHE A O 1
ATOM 1483 N N . SER A 1 186 ? 70.075 1.424 22.185 1.00 20.55 535 SER A N 1
ATOM 1484 C CA . SER A 1 186 ? 69.702 0.894 20.869 1.00 22.40 535 SER A CA 1
ATOM 1485 C C . SER A 1 186 ? 70.845 0.152 20.163 1.00 23.44 535 SER A C 1
ATOM 1486 O O . SER A 1 186 ? 70.722 -0.206 18.988 1.00 24.75 535 SER A O 1
ATOM 1489 N N . CYS A 1 187 ? 71.955 -0.060 20.872 1.00 24.07 536 CYS A N 1
ATOM 1490 C CA . CYS A 1 187 ? 73.068 -0.870 20.369 1.00 24.59 536 CYS A CA 1
ATOM 1491 C C . CYS A 1 187 ? 72.732 -2.367 20.531 1.00 23.75 536 CYS A C 1
ATOM 1492 O O . CYS A 1 187 ? 72.231 -2.792 21.582 0.50 23.52 536 CYS A O 1
ATOM 1495 N N . ASP A 1 188 ? 73.001 -3.167 19.502 0.50 23.19 537 ASP A N 1
ATOM 1496 C CA . ASP A 1 188 ? 72.753 -4.614 19.562 0.10 22.69 537 ASP A CA 1
ATOM 1497 C C . ASP A 1 188 ? 73.740 -5.369 18.676 0.10 22.57 537 ASP A C 1
ATOM 1498 O O . ASP A 1 188 ? 74.020 -6.547 18.900 0.20 22.41 537 ASP A O 1
ATOM 1503 N N . SER A 1 196 ? 75.525 -15.866 22.504 0.50 30.89 545 SER A N 1
ATOM 1504 C CA . SER A 1 196 ? 74.219 -16.508 22.649 1.00 30.84 545 SER A CA 1
ATOM 1505 C C . SER A 1 196 ? 73.475 -16.070 23.908 0.70 29.61 545 SER A C 1
ATOM 1506 O O . SER A 1 196 ? 74.079 -15.793 24.946 0.70 29.99 545 SER A O 1
ATOM 1509 N N . GLY A 1 197 ? 72.150 -16.017 23.796 1.00 28.32 546 GLY A N 1
ATOM 1510 C CA . GLY A 1 197 ? 71.283 -15.770 24.929 1.00 25.69 546 GLY A CA 1
ATOM 1511 C C . GLY A 1 197 ? 69.968 -15.130 24.532 1.00 24.28 546 GLY A C 1
ATOM 1512 O O . GLY A 1 197 ? 69.443 -15.369 23.452 1.00 24.94 546 GLY A O 1
ATOM 1513 N N . MET A 1 198 ? 69.455 -14.286 25.411 1.00 21.52 547 MET A N 1
ATOM 1514 C CA . MET A 1 198 ? 68.138 -13.719 25.214 1.00 19.13 547 MET A CA 1
ATOM 1515 C C . MET A 1 198 ? 68.035 -12.384 25.928 1.00 16.86 547 MET A C 1
ATOM 1516 O O . MET A 1 198 ? 68.339 -12.277 27.118 1.00 16.64 547 MET A O 1
ATOM 1521 N N . GLY A 1 199 ? 67.603 -11.360 25.203 1.00 15.61 548 GLY A N 1
ATOM 1522 C CA . GLY A 1 199 ? 67.264 -10.105 25.853 1.00 14.23 548 GLY A CA 1
ATOM 1523 C C . GLY A 1 199 ? 65.832 -10.124 26.367 1.00 14.20 548 GLY A C 1
ATOM 1524 O O . GLY A 1 199 ? 64.938 -10.688 25.729 1.00 14.08 548 GLY A O 1
ATOM 1525 N N . ILE A 1 200 ? 65.618 -9.522 27.532 1.00 13.09 549 ILE A N 1
ATOM 1526 C CA . ILE A 1 200 ? 64.278 -9.360 28.083 1.00 13.20 549 ILE A CA 1
ATOM 1527 C C . ILE A 1 200 ? 64.069 -7.905 28.457 1.00 12.68 549 ILE A C 1
ATOM 1528 O O . ILE A 1 200 ? 64.788 -7.355 29.292 1.00 11.89 549 ILE A O 1
ATOM 1533 N N . ILE A 1 201 ? 63.077 -7.282 27.831 1.00 11.77 550 ILE A N 1
ATOM 1534 C CA . ILE A 1 201 ? 62.644 -5.961 28.243 1.00 12.19 550 ILE A CA 1
ATOM 1535 C C . ILE A 1 201 ? 61.271 -6.110 28.868 1.00 12.77 550 ILE A C 1
ATOM 1536 O O . ILE A 1 201 ? 60.396 -6.683 28.267 1.00 13.45 550 ILE A O 1
ATOM 1541 N N . LYS A 1 202 ? 61.126 -5.646 30.102 1.00 12.44 551 LYS A N 1
ATOM 1542 C CA . LYS A 1 202 ? 59.832 -5.679 30.768 1.00 11.99 551 LYS A CA 1
ATOM 1543 C C . LYS A 1 202 ? 59.357 -4.248 30.935 1.00 11.98 551 LYS A C 1
ATOM 1544 O O . LYS A 1 202 ? 60.080 -3.398 31.477 1.00 11.85 551 LYS A O 1
ATOM 1550 N N . VAL A 1 203 ? 58.158 -3.972 30.426 1.00 12.10 552 VAL A N 1
ATOM 1551 C CA . VAL A 1 203 ? 57.559 -2.647 30.514 1.00 12.39 552 VAL A CA 1
ATOM 1552 C C . VAL A 1 203 ? 56.303 -2.793 31.366 1.00 12.49 552 VAL A C 1
ATOM 1553 O O . VAL A 1 203 ? 55.496 -3.710 31.148 1.00 13.22 552 VAL A O 1
ATOM 1557 N N . GLN A 1 204 ? 56.131 -1.914 32.352 1.00 13.05 553 GLN A N 1
ATOM 1558 C CA . GLN A 1 204 ? 54.891 -1.901 33.132 1.00 13.26 553 GLN A CA 1
ATOM 1559 C C . GLN A 1 204 ? 54.107 -0.646 32.760 1.00 13.79 553 GLN A C 1
ATOM 1560 O O . GLN A 1 204 ? 54.682 0.436 32.655 1.00 14.02 553 GLN A O 1
ATOM 1566 N N . PHE A 1 205 ? 52.807 -0.810 32.575 1.00 14.38 554 PHE A N 1
ATOM 1567 C CA . PHE A 1 205 ? 51.909 0.305 32.296 1.00 13.74 554 PHE A CA 1
ATOM 1568 C C . PHE A 1 205 ? 51.008 0.512 33.519 1.00 14.57 554 PHE A C 1
ATOM 1569 O O . PHE A 1 205 ? 50.129 -0.303 33.757 1.00 15.12 554 PHE A O 1
ATOM 1577 N N . PHE A 1 206 ? 51.243 1.583 34.279 1.00 14.73 555 PHE A N 1
ATOM 1578 C CA . PHE A 1 206 ? 50.452 1.881 35.476 1.00 15.49 555 PHE A CA 1
ATOM 1579 C C . PHE A 1 206 ? 49.394 2.912 35.117 1.00 15.57 555 PHE A C 1
ATOM 1580 O O . PHE A 1 206 ? 49.739 4.041 34.761 1.00 15.22 555 PHE A O 1
ATOM 1588 N N . PRO A 1 207 ? 48.107 2.546 35.210 1.00 16.90 556 PRO A N 1
ATOM 1589 C CA . PRO A 1 207 ? 47.089 3.516 34.804 1.00 17.99 556 PRO A CA 1
ATOM 1590 C C . PRO A 1 207 ? 47.079 4.749 35.693 1.00 18.58 556 PRO A C 1
ATOM 1591 O O . PRO A 1 207 ? 47.155 4.643 36.933 1.00 19.53 556 PRO A O 1
ATOM 1595 N N . ARG A 1 208 ? 46.992 5.911 35.054 1.00 19.79 557 ARG A N 1
ATOM 1596 C CA . ARG A 1 208 ? 46.931 7.181 35.773 1.00 20.33 557 ARG A CA 1
ATOM 1597 C C . ARG A 1 208 ? 45.600 7.334 36.493 1.00 21.97 557 ARG A C 1
ATOM 1598 O O . ARG A 1 208 ? 44.581 6.788 36.057 1.00 21.93 557 ARG A O 1
ATOM 1606 N N . ASP A 1 209 ? 45.641 8.028 37.628 1.00 22.99 558 ASP A N 1
ATOM 1607 C CA . ASP A 1 209 ? 44.432 8.396 38.374 1.00 24.80 558 ASP A CA 1
ATOM 1608 C C . ASP A 1 209 ? 43.603 7.172 38.746 1.00 25.87 558 ASP A C 1
ATOM 1609 O O . ASP A 1 209 ? 42.397 7.090 38.469 1.00 27.03 558 ASP A O 1
ATOM 1614 N N . SER A 1 210 ? 44.289 6.226 39.388 0.70 26.67 559 SER A N 1
ATOM 1615 C CA . SER A 1 210 ? 43.714 4.957 39.832 0.70 27.39 559 SER A CA 1
ATOM 1616 C C . SER A 1 210 ? 44.032 4.724 41.305 0.70 27.77 559 SER A C 1
ATOM 1617 O O . SER A 1 210 ? 45.199 4.777 41.716 0.70 28.36 559 SER A O 1
ATOM 1620 N N . PRO A 1 218 ? 50.339 -0.365 43.549 0.10 24.70 567 PRO A N 1
ATOM 1621 C CA . PRO A 1 218 ? 49.764 -0.088 42.236 0.10 24.79 567 PRO A CA 1
ATOM 1622 C C . PRO A 1 218 ? 49.758 -1.318 41.326 0.10 24.80 567 PRO A C 1
ATOM 1623 O O . PRO A 1 218 ? 50.621 -2.187 41.442 0.10 24.77 567 PRO A O 1
ATOM 1627 N N . VAL A 1 219 ? 48.787 -1.368 40.420 1.00 25.26 568 VAL A N 1
ATOM 1628 C CA . VAL A 1 219 ? 48.563 -2.526 39.563 0.20 24.52 568 VAL A CA 1
ATOM 1629 C C . VAL A 1 219 ? 48.853 -2.174 38.106 1.00 23.91 568 VAL A C 1
ATOM 1630 O O . VAL A 1 219 ? 48.167 -1.335 37.524 1.00 24.71 568 VAL A O 1
ATOM 1634 N N . PRO A 1 220 ? 49.908 -2.771 37.531 1.00 22.18 569 PRO A N 1
ATOM 1635 C CA . PRO A 1 220 ? 50.166 -2.522 36.116 1.00 20.27 569 PRO A CA 1
ATOM 1636 C C . PRO A 1 220 ? 49.754 -3.641 35.159 1.00 18.86 569 PRO A C 1
ATOM 1637 O O . PRO A 1 220 ? 49.532 -4.789 35.572 1.00 18.88 569 PRO A O 1
ATOM 1641 N N . VAL A 1 221 ? 49.682 -3.305 33.872 1.00 16.48 570 VAL A N 1
ATOM 1642 C CA . VAL A 1 221 ? 49.678 -4.313 32.813 1.00 15.59 570 VAL A CA 1
ATOM 1643 C C . VAL A 1 221 ? 51.130 -4.490 32.421 1.00 15.09 570 VAL A C 1
ATOM 1644 O O . VAL A 1 221 ? 51.838 -3.501 32.235 1.00 15.15 570 VAL A O 1
ATOM 1648 N N . ASP A 1 222 ? 51.567 -5.747 32.342 1.00 14.65 571 ASP A N 1
ATOM 1649 C CA . ASP A 1 222 ? 52.963 -6.076 32.021 1.00 14.48 571 ASP A CA 1
ATOM 1650 C C . ASP A 1 222 ? 53.094 -6.437 30.558 1.00 13.61 571 ASP A C 1
ATOM 1651 O O . ASP A 1 222 ? 52.267 -7.167 30.015 1.00 14.16 571 ASP A O 1
ATOM 1656 N N . PHE A 1 223 ? 54.155 -5.913 29.946 1.00 12.51 572 PHE A N 1
ATOM 1657 C CA . PHE A 1 223 ? 54.534 -6.246 28.575 1.00 11.68 572 PHE A CA 1
ATOM 1658 C C . PHE A 1 223 ? 55.979 -6.725 28.549 1.00 11.94 572 PHE A C 1
ATOM 1659 O O . PHE A 1 223 ? 56.841 -6.097 29.160 1.00 12.01 572 PHE A O 1
ATOM 1667 N N . TYR A 1 224 ? 56.249 -7.818 27.822 1.00 11.12 573 TYR A N 1
ATOM 1668 C CA . TYR A 1 224 ? 57.604 -8.359 27.718 1.00 11.43 573 TYR A CA 1
ATOM 1669 C C . TYR A 1 224 ? 58.033 -8.380 26.274 1.00 11.33 573 TYR A C 1
ATOM 1670 O O . TYR A 1 224 ? 57.350 -8.976 25.442 1.00 11.50 573 TYR A O 1
ATOM 1679 N N . PHE A 1 225 ? 59.169 -7.745 25.992 1.00 10.14 574 PHE A N 1
ATOM 1680 C CA . PHE A 1 225 ? 59.791 -7.805 24.672 1.00 10.25 574 PHE A CA 1
ATOM 1681 C C . PHE A 1 225 ? 60.997 -8.719 24.764 1.00 10.48 574 PHE A C 1
ATOM 1682 O O . PHE A 1 225 ? 61.970 -8.424 25.472 1.00 10.54 574 PHE A O 1
ATOM 1690 N N . ILE A 1 226 ? 60.910 -9.847 24.068 1.00 10.67 575 ILE A N 1
ATOM 1691 C CA . ILE A 1 226 ? 61.949 -10.866 24.105 1.00 11.82 575 ILE A CA 1
ATOM 1692 C C . ILE A 1 226 ? 62.739 -10.786 22.801 1.00 11.90 575 ILE A C 1
ATOM 1693 O O . ILE A 1 226 ? 62.156 -10.801 21.723 1.00 12.51 575 ILE A O 1
ATOM 1698 N N . GLU A 1 227 ? 64.071 -10.674 22.904 1.00 11.65 576 GLU A N 1
ATOM 1699 C CA . GLU A 1 227 ? 64.923 -10.637 21.724 1.00 12.53 576 GLU A CA 1
ATOM 1700 C C . GLU A 1 227 ? 65.766 -11.903 21.669 1.00 12.95 576 GLU A C 1
ATOM 1701 O O . GLU A 1 227 ? 66.575 -12.163 22.558 1.00 13.74 576 GLU A O 1
ATOM 1707 N N . LEU A 1 228 ? 65.558 -12.678 20.618 1.00 13.52 577 LEU A N 1
ATOM 1708 C CA . LEU A 1 228 ? 66.399 -13.827 20.329 1.00 14.52 577 LEU A CA 1
ATOM 1709 C C . LEU A 1 228 ? 67.075 -13.498 19.006 1.00 14.94 577 LEU A C 1
ATOM 1710 O O . LEU A 1 228 ? 66.515 -13.744 17.957 1.00 14.21 577 LEU A O 1
ATOM 1715 N N . ASN A 1 229 ? 68.267 -12.908 19.071 1.00 16.80 578 ASN A N 1
ATOM 1716 C CA . ASN A 1 229 ? 68.778 -12.149 17.915 1.00 18.11 578 ASN A CA 1
ATOM 1717 C C . ASN A 1 229 ? 69.990 -12.771 17.215 1.00 19.61 578 ASN A C 1
ATOM 1718 O O . ASN A 1 229 ? 70.694 -12.096 16.451 1.00 19.71 578 ASN A O 1
ATOM 1723 N N . ASN A 1 230 ? 70.206 -14.056 17.466 1.00 20.50 579 ASN A N 1
ATOM 1724 C CA . ASN A 1 230 ? 71.133 -14.859 16.662 1.00 21.64 579 ASN A CA 1
ATOM 1725 C C . ASN A 1 230 ? 70.655 -16.310 16.567 1.00 21.98 579 ASN A C 1
ATOM 1726 O O . ASN A 1 230 ? 69.781 -16.722 17.339 1.00 21.76 579 ASN A O 1
ATOM 1731 N N . LEU A 1 231 ? 71.188 -17.072 15.604 1.00 22.64 580 LEU A N 1
ATOM 1732 C CA . LEU A 1 231 ? 70.667 -18.423 15.340 1.00 23.40 580 LEU A CA 1
ATOM 1733 C C . LEU A 1 231 ? 70.793 -19.341 16.543 1.00 22.90 580 LEU A C 1
ATOM 1734 O O . LEU A 1 231 ? 69.881 -20.120 16.825 1.00 22.52 580 LEU A O 1
ATOM 1739 N N . LYS A 1 232 ? 71.912 -19.245 17.255 1.00 23.59 581 LYS A N 1
ATOM 1740 C CA . LYS A 1 232 ? 72.107 -20.074 18.441 1.00 24.20 581 LYS A CA 1
ATOM 1741 C C . LYS A 1 232 ? 70.994 -19.855 19.461 1.00 24.14 581 LYS A C 1
ATOM 1742 O O . LYS A 1 232 ? 70.427 -20.822 19.970 1.00 24.54 581 LYS A O 1
ATOM 1748 N N . SER A 1 233 ? 70.660 -18.584 19.707 1.00 23.91 582 SER A N 1
ATOM 1749 C CA . SER A 1 233 ? 69.611 -18.230 20.663 1.00 23.91 582 SER A CA 1
ATOM 1750 C C . SER A 1 233 ? 68.270 -18.790 20.190 1.00 23.06 582 SER A C 1
ATOM 1751 O O . SER A 1 233 ? 67.520 -19.371 20.969 1.00 23.07 582 SER A O 1
ATOM 1754 N N . ILE A 1 234 ? 67.986 -18.634 18.898 1.00 22.92 583 ILE A N 1
ATOM 1755 C CA . ILE A 1 234 ? 66.740 -19.134 18.317 1.00 22.25 583 ILE A CA 1
ATOM 1756 C C . ILE A 1 234 ? 66.615 -20.657 18.453 1.00 22.87 583 ILE A C 1
ATOM 1757 O O . ILE A 1 234 ? 65.530 -21.184 18.695 1.00 22.83 583 ILE A O 1
ATOM 1762 N N . GLU A 1 235 ? 67.743 -21.343 18.274 1.00 23.75 584 GLU A N 1
ATOM 1763 C CA . GLU A 1 235 ? 67.790 -22.792 18.376 1.00 24.76 584 GLU A CA 1
ATOM 1764 C C . GLU A 1 235 ? 67.597 -23.268 19.803 1.00 24.69 584 GLU A C 1
ATOM 1765 O O . GLU A 1 235 ? 66.960 -24.300 20.035 1.00 24.83 584 GLU A O 1
ATOM 1771 N N . GLN A 1 236 ? 68.126 -22.495 20.751 1.00 25.33 585 GLN A N 1
ATOM 1772 C CA . GLN A 1 236 ? 67.909 -22.756 22.171 1.00 25.27 585 GLN A CA 1
ATOM 1773 C C . GLN A 1 236 ? 66.419 -22.652 22.501 1.00 25.12 585 GLN A C 1
ATOM 1774 O O . GLN A 1 236 ? 65.866 -23.515 23.178 1.00 25.42 585 GLN A O 1
ATOM 1780 N N . PHE A 1 237 ? 65.757 -21.618 21.978 1.00 24.25 586 PHE A N 1
ATOM 1781 C CA . PHE A 1 237 ? 64.306 -21.509 22.078 1.00 24.03 586 PHE A CA 1
ATOM 1782 C C . PHE A 1 237 ? 63.629 -22.752 21.505 1.00 24.06 586 PHE A C 1
ATOM 1783 O O . PHE A 1 237 ? 62.767 -23.359 22.137 1.00 24.02 586 PHE A O 1
ATOM 1791 N N . ASP A 1 238 ? 64.037 -23.143 20.302 1.00 24.73 587 ASP A N 1
ATOM 1792 C CA . ASP A 1 238 ? 63.418 -24.285 19.642 1.00 25.17 587 ASP A CA 1
ATOM 1793 C C . ASP A 1 238 ? 63.591 -25.573 20.448 1.00 25.66 587 ASP A C 1
ATOM 1794 O O . ASP A 1 238 ? 62.631 -26.317 20.637 1.00 25.14 587 ASP A O 1
ATOM 1799 N N . LYS A 1 239 ? 64.823 -25.817 20.893 1.00 27.21 588 LYS A N 1
ATOM 1800 C CA . LYS A 1 239 ? 65.162 -26.996 21.699 1.00 28.64 588 LYS A CA 1
ATOM 1801 C C . LYS A 1 239 ? 64.428 -26.991 23.022 1.00 29.18 588 LYS A C 1
ATOM 1802 O O . LYS A 1 239 ? 63.801 -27.986 23.393 1.00 29.74 588 LYS A O 1
ATOM 1808 N N . SER A 1 240 ? 64.501 -25.861 23.723 1.00 29.55 589 SER A N 1
ATOM 1809 C CA . SER A 1 240 ? 63.940 -25.743 25.069 1.00 29.51 589 SER A CA 1
ATOM 1810 C C . SER A 1 240 ? 62.414 -25.711 25.112 1.00 29.53 589 SER A C 1
ATOM 1811 O O . SER A 1 240 ? 61.832 -26.049 26.140 1.00 29.79 589 SER A O 1
ATOM 1814 N N . ILE A 1 241 ? 61.775 -25.295 24.013 1.00 29.30 590 ILE A N 1
ATOM 1815 C CA . ILE A 1 241 ? 60.310 -25.233 23.928 1.00 29.14 590 ILE A CA 1
ATOM 1816 C C . ILE A 1 241 ? 59.667 -26.418 23.195 1.00 29.31 590 ILE A C 1
ATOM 1817 O O . ILE A 1 241 ? 58.713 -27.013 23.701 1.00 29.81 590 ILE A O 1
ATOM 1822 N N . PHE A 1 242 ? 60.185 -26.762 22.014 1.00 29.14 591 PHE A N 1
ATOM 1823 C CA . PHE A 1 242 ? 59.554 -27.773 21.167 1.00 29.43 591 PHE A CA 1
ATOM 1824 C C . PHE A 1 242 ? 60.188 -29.168 21.237 1.00 30.01 591 PHE A C 1
ATOM 1825 O O . PHE A 1 242 ? 59.523 -30.149 20.921 1.00 30.22 591 PHE A O 1
ATOM 1833 N N . LYS A 1 243 ? 61.457 -29.244 21.629 1.00 31.22 592 LYS A N 1
ATOM 1834 C CA . LYS A 1 243 ? 62.194 -30.518 21.619 1.00 32.35 592 LYS A CA 1
ATOM 1835 C C . LYS A 1 243 ? 62.304 -31.200 22.987 1.00 33.10 592 LYS A C 1
ATOM 1836 O O . LYS A 1 243 ? 61.865 -32.345 23.144 0.50 33.24 592 LYS A O 1
ATOM 1842 N N . LYS A 1 244 ? 62.896 -30.511 23.962 1.00 34.01 593 LYS A N 1
ATOM 1843 C CA . LYS A 1 244 ? 63.138 -31.089 25.292 1.00 34.71 593 LYS A CA 1
ATOM 1844 C C . LYS A 1 244 ? 61.847 -31.272 26.082 1.00 35.43 593 LYS A C 1
ATOM 1845 O O . LYS A 1 244 ? 60.959 -30.424 26.032 1.00 36.06 593 LYS A O 1
ATOM 1851 N N . SER A 1 246 ? 61.217 -31.364 29.571 0.10 35.33 595 SER A N 1
ATOM 1852 C CA . SER A 1 246 ? 60.962 -30.128 30.302 0.10 35.40 595 SER A CA 1
ATOM 1853 C C . SER A 1 246 ? 62.266 -29.449 30.723 0.50 35.48 595 SER A C 1
ATOM 1854 O O . SER A 1 246 ? 62.814 -29.730 31.794 0.10 35.48 595 SER A O 1
ATOM 1857 N N . CYS A 1 247 ? 62.754 -28.559 29.862 1.00 35.61 596 CYS A N 1
ATOM 1858 C CA . CYS A 1 247 ? 63.999 -27.819 30.090 1.00 35.42 596 CYS A CA 1
ATOM 1859 C C . CYS A 1 247 ? 63.796 -26.771 31.180 1.00 34.95 596 CYS A C 1
ATOM 1860 O O . CYS A 1 247 ? 62.732 -26.140 31.250 1.00 35.13 596 CYS A O 1
ATOM 1863 N N . GLU A 1 248 ? 64.812 -26.586 32.023 1.00 34.41 597 GLU A N 1
ATOM 1864 C CA . GLU A 1 248 ? 64.662 -25.765 33.226 1.00 33.75 597 GLU A CA 1
ATOM 1865 C C . GLU A 1 248 ? 65.736 -24.680 33.377 1.00 33.05 597 GLU A C 1
ATOM 1866 O O . GLU A 1 248 ? 65.931 -24.135 34.471 1.00 33.73 597 GLU A O 1
ATOM 1872 N N . THR A 1 249 ? 66.424 -24.360 32.284 1.00 31.98 598 THR A N 1
ATOM 1873 C CA . THR A 1 249 ? 67.335 -23.211 32.261 1.00 31.24 598 THR A CA 1
ATOM 1874 C C . THR A 1 249 ? 66.513 -21.924 32.458 1.00 30.43 598 THR A C 1
ATOM 1875 O O . THR A 1 249 ? 65.322 -21.907 32.125 1.00 30.55 598 THR A O 1
ATOM 1879 N N . PRO A 1 250 ? 67.122 -20.861 33.035 1.00 29.65 599 PRO A N 1
ATOM 1880 C CA . PRO A 1 250 ? 66.444 -19.564 33.147 1.00 28.86 599 PRO A CA 1
ATOM 1881 C C . PRO A 1 250 ? 65.724 -19.160 31.858 1.00 28.24 599 PRO A C 1
ATOM 1882 O O . PRO A 1 250 ? 64.548 -18.786 31.911 1.00 28.42 599 PRO A O 1
ATOM 1886 N N . ILE A 1 251 ? 66.414 -19.274 30.723 1.00 27.31 600 ILE A N 1
ATOM 1887 C CA . ILE A 1 251 ? 65.837 -18.920 29.426 1.00 26.39 600 ILE A CA 1
ATOM 1888 C C . ILE A 1 251 ? 64.594 -19.753 29.091 1.00 26.22 600 ILE A C 1
ATOM 1889 O O . ILE A 1 251 ? 63.556 -19.210 28.708 1.00 25.76 600 ILE A O 1
ATOM 1894 N N . ALA A 1 252 ? 64.685 -21.072 29.250 1.00 25.67 601 ALA A N 1
ATOM 1895 C CA . ALA A 1 252 ? 63.543 -21.931 28.942 1.00 25.31 601 ALA A CA 1
ATOM 1896 C C . ALA A 1 252 ? 62.374 -21.636 29.865 1.00 25.06 601 ALA A C 1
ATOM 1897 O O . ALA A 1 252 ? 61.219 -21.622 29.428 1.00 25.46 601 ALA A O 1
ATOM 1899 N N . LEU A 1 253 ? 62.670 -21.382 31.139 1.00 24.58 602 LEU A N 1
ATOM 1900 C CA . LEU A 1 253 ? 61.627 -21.075 32.121 1.00 24.99 602 LEU A CA 1
ATOM 1901 C C . LEU A 1 253 ? 60.913 -19.754 31.801 1.00 24.14 602 LEU A C 1
ATOM 1902 O O . LEU A 1 253 ? 59.687 -19.666 31.907 1.00 24.99 602 LEU A O 1
ATOM 1907 N N . VAL A 1 254 ? 61.674 -18.736 31.395 1.00 23.57 603 VAL A N 1
ATOM 1908 C CA . VAL A 1 254 ? 61.069 -17.465 30.945 1.00 22.14 603 VAL A CA 1
ATOM 1909 C C . VAL A 1 254 ? 60.117 -17.667 29.758 1.00 21.32 603 VAL A C 1
ATOM 1910 O O . VAL A 1 254 ? 58.963 -17.227 29.788 1.00 20.69 603 VAL A O 1
ATOM 1914 N N . LEU A 1 255 ? 60.613 -18.341 28.724 1.00 21.27 604 LEU A N 1
ATOM 1915 C CA . LEU A 1 255 ? 59.840 -18.578 27.509 1.00 20.51 604 LEU A CA 1
ATOM 1916 C C . LEU A 1 255 ? 58.589 -19.414 27.786 1.00 20.66 604 LEU A C 1
ATOM 1917 O O . LEU A 1 255 ? 57.494 -19.083 27.343 1.00 20.02 604 LEU A O 1
ATOM 1922 N N . LYS A 1 256 ? 58.744 -20.462 28.585 1.00 20.90 605 LYS A N 1
ATOM 1923 C CA . LYS A 1 256 ? 57.587 -21.274 28.944 1.00 21.12 605 LYS A CA 1
ATOM 1924 C C . LYS A 1 256 ? 56.547 -20.483 29.708 1.00 20.02 605 LYS A C 1
ATOM 1925 O O . LYS A 1 256 ? 55.347 -20.640 29.466 1.00 20.22 605 LYS A O 1
ATOM 1931 N N . LYS A 1 257 ? 57.007 -19.651 30.640 1.00 19.92 606 LYS A N 1
ATOM 1932 C CA . LYS A 1 257 ? 56.118 -18.814 31.434 1.00 19.67 606 LYS A CA 1
ATOM 1933 C C . LYS A 1 257 ? 55.363 -17.816 30.569 1.00 19.20 606 LYS A C 1
ATOM 1934 O O . LYS A 1 257 ? 54.170 -17.631 30.725 1.00 19.46 606 LYS A O 1
ATOM 1940 N N . LEU A 1 258 ? 56.062 -17.164 29.640 1.00 18.16 607 LEU A N 1
ATOM 1941 C CA . LEU A 1 258 ? 55.386 -16.182 28.800 1.00 18.24 607 LEU A CA 1
ATOM 1942 C C . LEU A 1 258 ? 54.370 -16.801 27.846 1.00 17.78 607 LEU A C 1
ATOM 1943 O O . LEU A 1 258 ? 53.281 -16.277 27.646 1.00 17.96 607 LEU A O 1
ATOM 1948 N N . ILE A 1 259 ? 54.736 -17.932 27.256 1.00 18.66 608 ILE A N 1
ATOM 1949 C CA . ILE A 1 259 ? 53.849 -18.614 26.323 1.00 19.83 608 ILE A CA 1
ATOM 1950 C C . ILE A 1 259 ? 52.584 -19.118 27.037 1.00 19.84 608 ILE A C 1
ATOM 1951 O O . ILE A 1 259 ? 51.479 -19.016 26.510 1.00 20.62 608 ILE A O 1
ATOM 1956 N N . SER A 1 260 ? 52.753 -19.634 28.250 1.00 21.19 609 SER A N 1
ATOM 1957 C CA . SER A 1 260 ? 51.607 -20.183 28.980 1.00 21.05 609 SER A CA 1
ATOM 1958 C C . SER A 1 260 ? 50.701 -19.141 29.632 1.00 21.09 609 SER A C 1
ATOM 1959 O O . SER A 1 260 ? 49.482 -19.331 29.690 0.50 20.54 609 SER A O 1
ATOM 1962 N N . ASP A 1 261 ? 51.287 -18.032 30.085 1.00 20.50 610 ASP A N 1
ATOM 1963 C CA . ASP A 1 261 ? 50.594 -17.126 31.006 1.00 20.91 610 ASP A CA 1
ATOM 1964 C C . ASP A 1 261 ? 50.409 -15.691 30.531 1.00 20.46 610 ASP A C 1
ATOM 1965 O O . ASP A 1 261 ? 49.835 -14.872 31.258 1.00 21.29 610 ASP A O 1
ATOM 1970 N N . THR A 1 262 ? 50.894 -15.384 29.325 1.00 18.79 611 THR A N 1
ATOM 1971 C CA . THR A 1 262 ? 50.685 -14.058 28.726 1.00 17.33 611 THR A CA 1
ATOM 1972 C C . THR A 1 262 ? 50.216 -14.233 27.289 1.00 17.02 611 THR A C 1
ATOM 1973 O O . THR A 1 262 ? 50.369 -15.322 26.714 1.00 17.81 611 THR A O 1
ATOM 1977 N N . LYS A 1 263 ? 49.625 -13.182 26.720 1.00 16.44 612 LYS A N 1
ATOM 1978 C CA . LYS A 1 263 ? 49.282 -13.170 25.307 1.00 16.06 612 LYS A CA 1
ATOM 1979 C C . LYS A 1 263 ? 50.577 -13.001 24.528 1.00 15.15 612 LYS A C 1
ATOM 1980 O O . LYS A 1 263 ? 51.415 -12.197 24.909 1.00 15.14 612 LYS A O 1
ATOM 1986 N N . SER A 1 264 ? 50.715 -13.759 23.443 1.00 15.34 613 SER A N 1
ATOM 1987 C CA . SER A 1 264 ? 51.958 -13.763 22.649 1.00 14.13 613 SER A CA 1
ATOM 1988 C C . SER A 1 264 ? 51.826 -13.228 21.227 1.00 13.73 613 SER A C 1
ATOM 1989 O O . SER A 1 264 ? 50.786 -13.324 20.569 1.00 14.34 613 SER A O 1
ATOM 1992 N N . PHE A 1 265 ? 52.935 -12.684 20.742 1.00 12.62 614 PHE A N 1
ATOM 1993 C CA . PHE A 1 265 ? 53.037 -12.244 19.359 1.00 11.71 614 PHE A CA 1
ATOM 1994 C C . PHE A 1 265 ? 54.446 -12.602 18.919 1.00 11.87 614 PHE A C 1
ATOM 1995 O O . PHE A 1 265 ? 55.415 -11.985 19.381 1.00 11.94 614 PHE A O 1
ATOM 2003 N N . PHE A 1 266 ? 54.579 -13.593 18.033 1.00 12.09 615 PHE A N 1
ATOM 2004 C CA . PHE A 1 266 ? 55.906 -13.951 17.519 1.00 13.15 615 PHE A CA 1
ATOM 2005 C C . PHE A 1 266 ? 56.189 -13.168 16.253 1.00 12.44 615 PHE A C 1
ATOM 2006 O O . PHE A 1 266 ? 55.352 -13.096 15.355 1.00 13.08 615 PHE A O 1
ATOM 2014 N N . LEU A 1 267 ? 57.389 -12.601 16.189 1.00 12.10 616 LEU A N 1
ATOM 2015 C CA . LEU A 1 267 ? 57.834 -11.820 15.055 1.00 12.14 616 LEU A CA 1
ATOM 2016 C C . LEU A 1 267 ? 59.117 -12.456 14.516 1.00 12.38 616 LEU A C 1
ATOM 2017 O O . LEU A 1 267 ? 60.113 -12.552 15.235 1.00 13.08 616 LEU A O 1
ATOM 2022 N N . LEU A 1 268 ? 59.068 -12.925 13.273 1.00 13.28 617 LEU A N 1
ATOM 2023 C CA . LEU A 1 268 ? 60.239 -13.561 12.668 1.00 13.81 617 LEU A CA 1
ATOM 2024 C C . LEU A 1 268 ? 60.835 -12.618 11.648 1.00 13.77 617 LEU A C 1
ATOM 2025 O O . LEU A 1 268 ? 60.208 -12.295 10.649 1.00 14.50 617 LEU A O 1
ATOM 2030 N N . ASN A 1 269 ? 62.041 -12.148 11.933 1.00 14.71 618 ASN A N 1
ATOM 2031 C CA . ASN A 1 269 ? 62.706 -11.178 11.065 1.00 14.79 618 ASN A CA 1
ATOM 2032 C C . ASN A 1 269 ? 63.595 -11.915 10.085 1.00 15.55 618 ASN A C 1
ATOM 2033 O O . ASN A 1 269 ? 64.633 -12.460 10.473 1.00 16.26 618 ASN A O 1
ATOM 2038 N N . LEU A 1 270 ? 63.185 -11.921 8.820 1.00 15.73 619 LEU A N 1
ATOM 2039 C CA . LEU A 1 270 ? 63.850 -12.729 7.801 1.00 16.81 619 LEU A CA 1
ATOM 2040 C C . LEU A 1 270 ? 64.627 -11.819 6.867 1.00 17.35 619 LEU A C 1
ATOM 2041 O O . LEU A 1 270 ? 64.053 -11.108 6.050 1.00 16.51 619 LEU A O 1
ATOM 2046 N N . ASN A 1 271 ? 65.946 -11.832 7.008 1.00 18.36 620 ASN A N 1
ATOM 2047 C CA . ASN A 1 271 ? 66.792 -10.942 6.228 1.00 20.66 620 ASN A CA 1
ATOM 2048 C C . ASN A 1 271 ? 68.118 -11.601 5.910 1.00 21.66 620 ASN A C 1
ATOM 2049 O O . ASN A 1 271 ? 69.093 -10.928 5.597 1.00 22.12 620 ASN A O 1
ATOM 2054 N N . ASP A 1 272 ? 68.133 -12.925 5.993 1.00 22.77 621 ASP A N 1
ATOM 2055 C CA . ASP A 1 272 ? 69.365 -13.696 6.049 1.00 23.99 621 ASP A CA 1
ATOM 2056 C C . ASP A 1 272 ? 69.153 -15.015 5.307 1.00 23.88 621 ASP A C 1
ATOM 2057 O O . ASP A 1 272 ? 68.554 -15.954 5.835 1.00 23.26 621 ASP A O 1
ATOM 2062 N N . SER A 1 273 ? 69.656 -15.101 4.078 1.00 23.65 622 SER A N 1
ATOM 2063 C CA . SER A 1 273 ? 69.430 -16.301 3.283 1.00 23.76 622 SER A CA 1
ATOM 2064 C C . SER A 1 273 ? 69.889 -17.612 3.926 1.00 23.84 622 SER A C 1
ATOM 2065 O O . SER A 1 273 ? 69.187 -18.614 3.857 1.00 24.36 622 SER A O 1
ATOM 2068 N N . LYS A 1 274 ? 71.057 -17.605 4.562 1.00 24.99 623 LYS A N 1
ATOM 2069 C CA . LYS A 1 274 ? 71.606 -18.851 5.109 1.00 25.11 623 LYS A CA 1
ATOM 2070 C C . LYS A 1 274 ? 70.743 -19.435 6.229 1.00 25.20 623 LYS A C 1
ATOM 2071 O O . LYS A 1 274 ? 70.674 -20.640 6.388 1.00 25.28 623 LYS A O 1
ATOM 2077 N N . ASN A 1 275 ? 70.027 -18.568 6.942 1.00 24.80 624 ASN A N 1
ATOM 2078 C CA . ASN A 1 275 ? 69.214 -19.003 8.076 1.00 24.75 624 ASN A CA 1
ATOM 2079 C C . ASN A 1 275 ? 67.706 -19.073 7.845 1.00 24.06 624 ASN A C 1
ATOM 2080 O O . ASN A 1 275 ? 66.968 -19.524 8.719 1.00 23.78 624 ASN A O 1
ATOM 2085 N N . VAL A 1 276 ? 67.247 -18.672 6.663 1.00 23.47 625 VAL A N 1
ATOM 2086 C CA . VAL A 1 276 ? 65.813 -18.549 6.434 1.00 23.13 625 VAL A CA 1
ATOM 2087 C C . VAL A 1 276 ? 65.042 -19.874 6.571 1.00 22.78 625 VAL A C 1
ATOM 2088 O O . VAL A 1 276 ? 63.963 -19.892 7.142 1.00 22.38 625 VAL A O 1
ATOM 2092 N N . ASN A 1 277 ? 65.607 -20.984 6.096 1.00 22.50 626 ASN A N 1
ATOM 2093 C CA . ASN A 1 277 ? 64.877 -22.243 6.123 1.00 22.45 626 ASN A CA 1
ATOM 2094 C C . ASN A 1 277 ? 64.574 -22.769 7.540 1.00 21.79 626 ASN A C 1
ATOM 2095 O O . ASN A 1 277 ? 63.484 -23.291 7.795 1.00 22.01 626 ASN A O 1
ATOM 2100 N N . LYS A 1 278 ? 65.532 -22.599 8.455 1.00 21.30 627 LYS A N 1
ATOM 2101 C CA . LYS A 1 278 ? 65.363 -22.957 9.861 1.00 21.28 627 LYS A CA 1
ATOM 2102 C C . LYS A 1 278 ? 64.283 -22.102 10.515 1.00 19.95 627 LYS A C 1
ATOM 2103 O O . LYS A 1 278 ? 63.425 -22.621 11.241 1.00 20.08 627 LYS A O 1
ATOM 2109 N N . LEU A 1 279 ? 64.321 -20.797 10.242 1.00 19.71 628 LEU A N 1
ATOM 2110 C CA . LEU A 1 279 ? 63.310 -19.881 10.775 1.00 19.18 628 LEU A CA 1
ATOM 2111 C C . LEU A 1 279 ? 61.913 -20.191 10.221 1.00 18.47 628 LEU A C 1
ATOM 2112 O O . LEU A 1 279 ? 60.920 -20.118 10.951 1.00 17.75 628 LEU A O 1
ATOM 2117 N N . LEU A 1 280 ? 61.824 -20.582 8.949 1.00 18.03 629 LEU A N 1
ATOM 2118 C CA . LEU A 1 280 ? 60.534 -21.034 8.416 1.00 18.33 629 LEU A CA 1
ATOM 2119 C C . 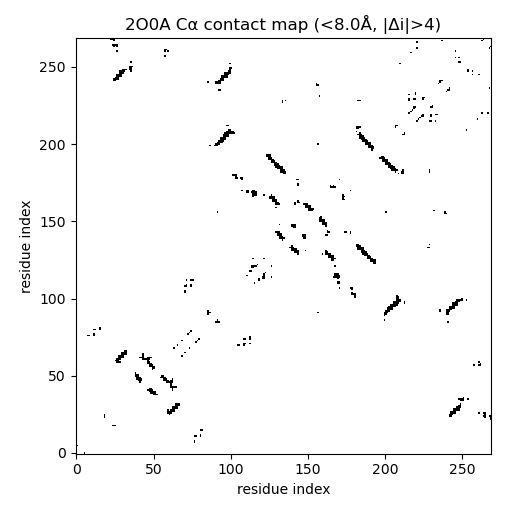LEU A 1 280 ? 60.050 -22.284 9.149 1.00 18.51 629 LEU A C 1
ATOM 2120 O O . LEU A 1 280 ? 58.899 -22.367 9.541 1.00 18.87 629 LEU A O 1
ATOM 2125 N N . THR A 1 281 ? 60.939 -23.253 9.370 1.00 19.00 630 THR A N 1
ATOM 2126 C CA . THR A 1 281 ? 60.556 -24.442 10.133 1.00 19.87 630 THR A CA 1
ATOM 2127 C C . THR A 1 281 ? 60.023 -24.102 11.532 1.00 19.49 630 THR A C 1
ATOM 2128 O O . THR A 1 281 ? 59.007 -24.634 11.976 1.00 20.10 630 THR A O 1
ATOM 2132 N N . ILE A 1 282 ? 60.702 -23.190 12.211 1.00 19.43 631 ILE A N 1
ATOM 2133 C CA . ILE A 1 282 ? 60.296 -22.774 13.550 1.00 19.56 631 ILE A CA 1
ATOM 2134 C C . ILE A 1 282 ? 58.935 -22.098 13.516 1.00 19.46 631 ILE A C 1
ATOM 2135 O O . ILE A 1 282 ? 58.101 -22.345 14.387 1.00 19.47 631 ILE A O 1
ATOM 2140 N N . SER A 1 283 ? 58.704 -21.299 12.478 1.00 19.66 632 SER A N 1
ATOM 2141 C CA . SER A 1 283 ? 57.420 -20.622 12.312 1.00 20.35 632 SER A CA 1
ATOM 2142 C C . SER A 1 283 ? 56.271 -21.629 12.265 1.00 21.38 632 SER A C 1
ATOM 2143 O O . SER A 1 283 ? 55.182 -21.363 12.780 1.00 21.27 632 SER A O 1
ATOM 2146 N N . GLU A 1 284 ? 56.509 -22.794 11.663 1.00 21.70 633 GLU A N 1
ATOM 2147 C CA . GLU A 1 284 ? 55.468 -23.834 11.653 1.00 22.23 633 GLU A CA 1
ATOM 2148 C C . GLU A 1 284 ? 55.204 -24.457 13.035 1.00 22.53 633 GLU A C 1
ATOM 2149 O O . GLU A 1 284 ? 54.054 -24.720 13.391 1.00 23.31 633 GLU A O 1
ATOM 2155 N N . GLU A 1 285 ? 56.258 -24.673 13.811 1.00 22.65 634 GLU A N 1
ATOM 2156 C CA . GLU A 1 285 ? 56.132 -25.187 15.170 1.00 22.57 634 GLU A CA 1
ATOM 2157 C C . GLU A 1 285 ? 55.412 -24.206 16.098 1.00 22.61 634 GLU A C 1
ATOM 2158 O O . GLU A 1 285 ? 54.599 -24.603 16.929 1.00 22.52 634 GLU A O 1
ATOM 2164 N N . VAL A 1 286 ? 55.728 -22.921 15.954 1.00 22.03 635 VAL A N 1
ATOM 2165 C CA . VAL A 1 286 ? 55.064 -21.890 16.743 1.00 22.47 635 VAL A CA 1
ATOM 2166 C C . VAL A 1 286 ? 53.548 -21.945 16.560 1.00 23.36 635 VAL A C 1
ATOM 2167 O O . VAL A 1 286 ? 52.796 -21.871 17.539 1.00 23.24 635 VAL A O 1
ATOM 2171 N N . GLN A 1 287 ? 53.117 -22.101 15.311 1.00 24.04 636 GLN A N 1
ATOM 2172 C CA . GLN A 1 287 ? 51.704 -21.994 14.950 1.00 25.64 636 GLN A CA 1
ATOM 2173 C C . GLN A 1 287 ? 50.929 -23.312 15.019 1.00 27.00 636 GLN A C 1
ATOM 2174 O O . GLN A 1 287 ? 49.708 -23.317 14.811 1.00 28.17 636 GLN A O 1
ATOM 2180 N N . THR A 1 288 ? 51.622 -24.416 15.309 1.00 27.51 637 THR A N 1
ATOM 2181 C CA . THR A 1 288 ? 50.960 -25.730 15.399 1.00 28.50 637 THR A CA 1
ATOM 2182 C C . THR A 1 288 ? 51.104 -26.438 16.753 1.00 28.91 637 THR A C 1
ATOM 2183 O O . THR A 1 288 ? 50.249 -27.248 17.131 0.70 29.11 637 THR A O 1
ATOM 2187 N N . GLN A 1 289 ? 52.166 -26.125 17.483 1.00 29.32 638 GLN A N 1
ATOM 2188 C CA . GLN A 1 289 ? 52.485 -26.846 18.714 1.00 30.04 638 GLN A CA 1
ATOM 2189 C C . GLN A 1 289 ? 52.202 -26.046 19.988 0.50 30.29 638 GLN A C 1
ATOM 2190 O O . GLN A 1 289 ? 52.415 -26.542 21.098 0.50 30.49 638 GLN A O 1
ATOM 2196 N N . LEU A 1 290 ? 51.727 -24.813 19.816 1.00 30.67 639 LEU A N 1
ATOM 2197 C CA . LEU A 1 290 ? 51.377 -23.940 20.941 1.00 30.78 639 LEU A CA 1
ATOM 2198 C C . LEU A 1 290 ? 49.890 -23.563 20.905 1.00 31.03 639 LEU A C 1
ATOM 2199 O O . LEU A 1 290 ? 49.155 -23.841 21.853 0.20 31.09 639 LEU A O 1
ATOM 2204 N N . CYS A 1 291 ? 49.449 -22.941 19.811 0.50 30.95 640 CYS A N 1
ATOM 2205 C CA . CYS A 1 291 ? 48.049 -22.526 19.654 0.50 30.78 640 CYS A CA 1
ATOM 2206 C C . CYS A 1 291 ? 47.145 -23.043 20.774 0.20 30.93 640 CYS A C 1
ATOM 2207 O O . CYS A 1 291 ? 46.227 -22.351 21.217 0.50 31.03 640 CYS A O 1
#